Protein 6DI1 (pdb70)

Secondary structure (DSSP, 8-state):
-TT--TTB--GGGEEEEEEEEEETTEEEEEEEETTTEEEEEEE--TTSB-HHHHHHHHHHHTT---TTBPPEEEEE-SSSS-EEEE---TTEEHHHHHH-GGG---HHHHHHHHHHHHHHHHHHHHTT---SS-SGGGEEE-TTS-EEE-STTGGGGB--GGGTSTTSTTS-GGG--HHHHHH---SHHHHHHHHHHHHHHHHTTTPPTTTTS-HHHHHHHHHTT------TT--HHHHHHHHHTT-SSGGGSPPHHHHHHHHHHHHHHH-

Organism: Homo sapiens (NCBI:txid9606)

GO terms:
  GO:0005737 cytoplasm (C, IDA)
  GO:0141111 positive regulation of cGAS/STING signaling pathway (P, IDA)
  GO:0018108 peptidyl-tyrosine phosphorylation (P, IDA)
  GO:0004715 non-membrane spanning protein tyrosine kinase activity (F, IDA)
  GO:0016004 phospholipase activator activity (F, IDA)
  GO:0035556 intracellular signal transduction (P, IDA)
  GO:0050853 B cell receptor signaling pathway (P, IDA)
  GO:0004715 non-membrane spanning protein tyrosine kinase activity (F, IGI)
  GO:0035556 intracellular signal transduction (P, IGI)
  GO:0043274 phospholipase binding (F, IPI)
  GO:0045121 membrane raft (C, IDA)
  GO:0004713 protein tyrosine kinase activity (F, TAS)
  GO:0005524 ATP binding (F, TAS)
  GO:0035556 intracellular signal transduction (P, TAS)
  GO:0043123 positive regulation of canonical NF-kappaB signal transduction (P, TAS)
  GO:0019722 calcium-mediated signaling (P, TAS)
  GO:0005515 protein binding (F, IPI)
  GO:0004713 protein tyrosine kinase activity (F, IDA)
  GO:1900227 positive regulation of NLRP3 inflammasome complex assembly (P, IDA)
  GO:0004713 protein tyrosine kinase activity (F, EXP)

B-factor: mean 14.97, std 9.18, range [2.14, 96.56]

Structure (mmCIF, N/CA/C/O backbone):
data_6DI1
#
_entry.id   6DI1
#
_cell.length_a   72.250
_cell.length_b   104.170
_cell.length_c   38.120
_cell.angle_alpha   90.000
_cell.angle_beta   90.000
_cell.angle_gamma   90.000
#
_symmetry.space_group_name_H-M   'P 21 21 2'
#
loop_
_entity.id
_entity.type
_entity.pdbx_description
1 polymer 'Tyrosine-protein kinase BTK'
2 non-polymer 4-amino-2-[(3S)-3-(propanoylamino)pyrrolidin-1-yl]pyrimidine-5-carboxamide
3 water water
#
loop_
_atom_site.group_PDB
_atom_site.id
_atom_site.type_symbol
_atom_site.label_atom_id
_atom_site.label_alt_id
_atom_site.label_comp_id
_atom_site.label_asym_id
_atom_site.label_entity_id
_atom_site.label_seq_id
_atom_site.pdbx_PDB_ins_code
_atom_site.Cartn_x
_atom_site.Cartn_y
_atom_site.Cartn_z
_atom_site.occupancy
_atom_site.B_iso_or_equiv
_atom_site.auth_seq_id
_atom_site.auth_comp_id
_atom_site.auth_asym_id
_atom_site.auth_atom_id
_atom_site.pdbx_PDB_model_num
ATOM 1 N N . GLY A 1 1 ? -26.787 13.838 -14.482 1.00 25.48 389 GLY A N 1
ATOM 2 C CA . GLY A 1 1 ? -27.989 13.996 -15.505 1.00 21.96 389 GLY A CA 1
ATOM 3 C C . GLY A 1 1 ? -27.631 13.971 -17.027 1.00 17.37 389 GLY A C 1
ATOM 4 O O . GLY A 1 1 ? -27.369 12.902 -17.612 1.00 18.21 389 GLY A O 1
ATOM 5 N N . LEU A 1 2 ? -27.702 15.144 -17.692 1.00 16.79 390 LEU A N 1
ATOM 6 C CA . LEU A 1 2 ? -27.150 15.286 -19.051 1.00 15.28 390 LEU A CA 1
ATOM 7 C C . LEU A 1 2 ? -25.819 14.627 -19.155 1.00 16.64 390 LEU A C 1
ATOM 8 O O . LEU A 1 2 ? -24.912 14.873 -18.352 1.00 18.25 390 LEU A O 1
ATOM 13 N N . GLY A 1 3 ? -25.694 13.817 -20.150 1.00 17.10 391 GLY A N 1
ATOM 14 C CA . GLY A 1 3 ? -24.379 13.167 -20.335 1.00 18.09 391 GLY A CA 1
ATOM 15 C C . GLY A 1 3 ? -24.282 11.736 -19.785 1.00 19.11 391 GLY A C 1
ATOM 16 O O . GLY A 1 3 ? -23.217 11.103 -19.942 1.00 23.72 391 GLY A O 1
ATOM 17 N N . TYR A 1 4 ? -25.343 11.261 -19.092 1.00 17.66 392 TYR A N 1
ATOM 18 C CA . TYR A 1 4 ? -25.364 9.960 -18.377 1.00 16.03 392 TYR A CA 1
ATOM 19 C C . TYR A 1 4 ? -26.624 9.156 -18.652 1.00 18.08 392 TYR A C 1
ATOM 20 O O . TYR A 1 4 ? -27.751 9.631 -18.475 1.00 19.89 392 TYR A O 1
ATOM 29 N N . GLY A 1 5 ? -26.444 7.907 -19.098 1.00 19.81 393 GLY A N 1
ATOM 30 C CA . GLY A 1 5 ? -27.528 6.945 -19.224 1.00 20.87 393 GLY A CA 1
ATOM 31 C C . GLY A 1 5 ? -27.893 6.380 -17.863 1.00 20.50 393 GLY A C 1
ATOM 32 O O . GLY A 1 5 ? -27.225 6.682 -16.841 1.00 20.50 393 GLY A O 1
ATOM 33 N N . SER A 1 6 ? -28.953 5.572 -17.849 1.00 22.08 394 SER A N 1
ATOM 34 C CA . SER A 1 6 ? -29.498 5.048 -16.624 1.00 22.32 394 SER A CA 1
ATOM 35 C C . SER A 1 6 ? -28.525 4.137 -15.890 1.00 20.07 394 SER A C 1
ATOM 36 O O . SER A 1 6 ? -28.608 3.964 -14.689 1.00 22.33 394 SER A O 1
ATOM 39 N N . TRP A 1 7 ? -27.644 3.540 -16.622 1.00 17.85 395 TRP A N 1
ATOM 40 C CA . TRP A 1 7 ? -26.627 2.627 -16.072 1.00 18.16 395 TRP A CA 1
ATOM 41 C C . TRP A 1 7 ? -25.348 3.346 -15.625 1.00 17.98 395 TRP A C 1
ATOM 42 O O . TRP A 1 7 ? -24.405 2.668 -15.157 1.00 17.24 395 TRP A O 1
ATOM 53 N N . GLU A 1 8 ? -25.251 4.686 -15.843 1.00 16.83 396 GLU A N 1
ATOM 54 C CA . GLU A 1 8 ? -24.044 5.469 -15.592 1.00 17.84 396 GLU A CA 1
ATOM 55 C C . GLU A 1 8 ? -24.179 6.371 -14.340 1.00 17.12 396 GLU A C 1
ATOM 56 O O . GLU A 1 8 ? -25.158 7.064 -14.166 1.00 19.00 396 GLU A O 1
ATOM 62 N N . ILE A 1 9 ? -23.197 6.215 -13.463 1.00 14.08 397 ILE A N 1
ATOM 63 C CA . ILE A 1 9 ? -23.037 7.063 -12.304 1.00 13.02 397 ILE A CA 1
ATOM 64 C C . ILE A 1 9 ? -22.000 8.129 -12.607 1.00 11.66 397 ILE A C 1
ATOM 65 O O . ILE A 1 9 ? -21.017 7.873 -13.201 1.00 12.16 397 ILE A O 1
ATOM 70 N N . ASP A 1 10 ? -22.247 9.340 -12.069 1.00 10.97 398 ASP A N 1
ATOM 71 C CA . ASP A 1 10 ? -21.268 10.421 -12.185 1.00 10.83 398 ASP A CA 1
ATOM 72 C C . ASP A 1 10 ? -20.229 10.209 -11.098 1.00 9.80 398 ASP A C 1
ATOM 73 O O . ASP A 1 10 ? -20.593 10.291 -9.915 1.00 9.75 398 ASP A O 1
ATOM 78 N N . PRO A 1 11 ? -18.987 9.976 -11.425 1.00 9.86 399 PRO A N 1
ATOM 79 C CA . PRO A 1 11 ? -18.008 9.735 -10.392 1.00 10.30 399 PRO A CA 1
ATOM 80 C C . PRO A 1 11 ? -17.804 10.924 -9.457 1.00 9.17 399 PRO A C 1
ATOM 81 O O . PRO A 1 11 ? -17.329 10.760 -8.353 1.00 10.02 399 PRO A O 1
ATOM 85 N N . LYS A 1 12 ? -18.191 12.113 -9.886 1.00 8.91 400 LYS A N 1
ATOM 86 C CA . LYS A 1 12 ? -18.098 13.257 -9.011 1.00 9.41 400 LYS A CA 1
ATOM 87 C C . LYS A 1 12 ? -19.033 13.164 -7.836 1.00 9.24 400 LYS A C 1
ATOM 88 O O . LYS A 1 12 ? -18.839 13.898 -6.826 1.00 10.96 400 LYS A O 1
ATOM 94 N N . ASP A 1 13 ? -20.024 12.288 -7.877 1.00 8.71 401 ASP A N 1
ATOM 95 C CA . ASP A 1 13 ? -20.900 12.064 -6.764 1.00 8.59 401 ASP A CA 1
ATOM 96 C C . ASP A 1 13 ? -20.339 11.117 -5.703 1.00 8.26 401 ASP A C 1
ATOM 97 O O . ASP A 1 13 ? -21.019 10.856 -4.711 1.00 9.14 401 ASP A O 1
ATOM 102 N N . LEU A 1 14 ? -19.133 10.642 -5.881 1.00 8.62 402 LEU A N 1
ATOM 103 C CA . LEU A 1 14 ? -18.539 9.676 -4.970 1.00 8.15 402 LEU A CA 1
ATOM 104 C C . LEU A 1 14 ? -17.618 10.376 -3.969 1.00 7.99 402 LEU A C 1
ATOM 105 O O . LEU A 1 14 ? -16.838 11.292 -4.331 1.00 9.17 402 LEU A O 1
ATOM 110 N N . THR A 1 15 ? -17.643 9.920 -2.722 1.00 8.89 403 THR A N 1
ATOM 111 C CA . THR A 1 15 ? -16.718 10.268 -1.674 1.00 9.84 403 THR A CA 1
ATOM 112 C C . THR A 1 15 ? -16.058 8.980 -1.257 1.00 10.16 403 THR A C 1
ATOM 113 O O . THR A 1 15 ? -16.771 8.016 -0.886 1.00 11.26 403 THR A O 1
ATOM 117 N N . PHE A 1 16 ? -14.775 8.915 -1.299 1.00 9.89 404 PHE A N 1
ATOM 118 C CA . PHE A 1 16 ? -13.995 7.716 -0.969 1.00 11.44 404 PHE A CA 1
ATOM 119 C C . PHE A 1 16 ? -13.649 7.703 0.485 1.00 11.36 404 PHE A C 1
ATOM 120 O O . PHE A 1 16 ? -13.142 8.721 1.041 1.00 14.43 404 PHE A O 1
ATOM 128 N N . LEU A 1 17 ? -13.921 6.610 1.210 1.00 12.64 405 LEU A N 1
ATOM 129 C CA . LEU A 1 17 ? -13.757 6.514 2.668 1.00 13.75 405 LEU A CA 1
ATOM 130 C C . LEU A 1 17 ? -12.681 5.520 3.136 1.00 14.39 405 LEU A C 1
ATOM 131 O O . LEU A 1 17 ? -11.922 5.826 4.101 1.00 17.95 405 LEU A O 1
ATOM 136 N N . LYS A 1 18 ? -12.598 4.321 2.550 1.00 13.66 406 LYS A N 1
ATOM 137 C CA . LYS A 1 18 ? -11.728 3.240 3.092 1.00 15.80 406 LYS A CA 1
ATOM 138 C C . LYS A 1 18 ? -11.380 2.288 1.978 1.00 14.67 406 LYS A C 1
ATOM 139 O O . LYS A 1 18 ? -12.172 2.043 1.057 1.00 15.72 406 LYS A O 1
ATOM 145 N N . GLU A 1 19 ? -10.206 1.687 2.018 1.00 16.12 407 GLU A N 1
ATOM 146 C CA . GLU A 1 19 ? -9.895 0.512 1.131 1.00 17.98 407 GLU A CA 1
ATOM 147 C C . GLU A 1 19 ? -10.549 -0.787 1.603 1.00 16.52 407 GLU A C 1
ATOM 148 O O . GLU A 1 19 ? -10.586 -1.032 2.819 1.00 19.47 407 GLU A O 1
ATOM 154 N N . LEU A 1 20 ? -11.088 -1.575 0.685 1.00 17.26 408 LEU A N 1
ATOM 155 C CA . LEU A 1 20 ? -11.778 -2.828 1.033 1.00 16.52 408 LEU A CA 1
ATOM 156 C C . LEU A 1 20 ? -10.970 -4.036 0.609 1.00 19.86 408 LEU A C 1
ATOM 157 O O . LEU A 1 20 ? -11.242 -5.178 1.070 1.00 24.07 408 LEU A O 1
ATOM 162 N N . GLY A 1 21 ? -9.988 -3.838 -0.240 1.00 19.92 409 GLY A N 1
ATOM 163 C CA . GLY A 1 21 ? -9.141 -4.957 -0.671 1.00 20.66 409 GLY A CA 1
ATOM 164 C C . GLY A 1 21 ? -8.961 -4.900 -2.162 1.00 20.43 409 GLY A C 1
ATOM 165 O O . GLY A 1 21 ? -9.202 -3.864 -2.812 1.00 20.01 409 GLY A O 1
ATOM 166 N N . THR A 1 22 ? -8.469 -5.997 -2.746 1.00 21.57 410 THR A N 1
ATOM 167 C CA . THR A 1 22 ? -8.058 -6.033 -4.141 1.00 23.34 410 THR A CA 1
ATOM 168 C C . THR A 1 22 ? -8.516 -7.389 -4.682 1.00 23.09 410 THR A C 1
ATOM 169 O O . THR A 1 22 ? -8.356 -8.381 -3.973 1.00 24.14 410 THR A O 1
ATOM 173 N N . GLY A 1 23 ? -9.101 -7.411 -5.875 1.00 23.05 411 GLY A N 1
ATOM 174 C CA . GLY A 1 23 ? -9.636 -8.639 -6.478 1.00 23.22 411 GLY A CA 1
ATOM 175 C C . GLY A 1 23 ? -9.237 -8.706 -7.935 1.00 22.92 411 GLY A C 1
ATOM 176 O O . G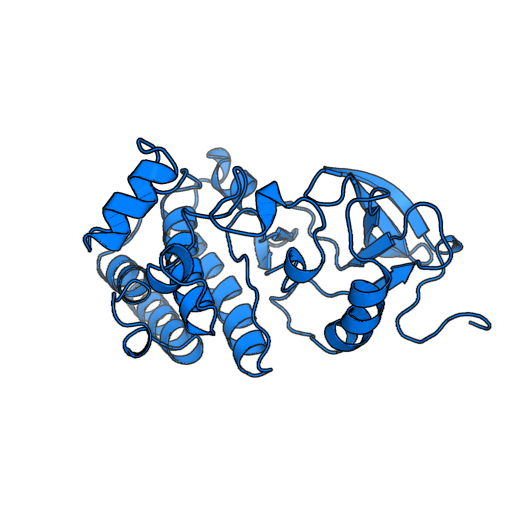LY A 1 23 ? -8.236 -8.134 -8.304 1.00 23.38 411 GLY A O 1
ATOM 177 N N . GLN A 1 24 ? -10.059 -9.374 -8.737 1.00 24.68 412 GLN A N 1
ATOM 178 C CA . GLN A 1 24 ? -9.754 -9.750 -10.137 1.00 23.85 412 GLN A CA 1
ATOM 179 C C . GLN A 1 24 ? -9.419 -8.557 -10.998 1.00 23.17 412 GLN A C 1
ATOM 180 O O . GLN A 1 24 ? -8.533 -8.624 -11.871 1.00 22.54 412 GLN A O 1
ATOM 186 N N . PHE A 1 25 ? -10.125 -7.461 -10.769 1.00 20.88 413 PHE A N 1
ATOM 187 C CA . PHE A 1 25 ? -9.932 -6.258 -11.540 1.00 19.55 413 PHE A CA 1
ATOM 188 C C . PHE A 1 25 ? -9.180 -5.139 -10.820 1.00 20.02 413 PHE A C 1
ATOM 189 O O . PHE A 1 25 ? -9.123 -4.011 -11.320 1.00 23.41 413 PHE A O 1
ATOM 197 N N . GLY A 1 26 ? -8.600 -5.434 -9.666 1.00 20.03 414 GLY A N 1
ATOM 198 C CA . GLY A 1 26 ? -7.906 -4.412 -8.926 1.00 18.91 414 GLY A CA 1
ATOM 199 C C . GLY A 1 26 ? -8.588 -4.011 -7.614 1.00 17.28 414 GLY A C 1
ATOM 200 O O . GLY A 1 26 ? -9.305 -4.815 -6.960 1.00 18.57 414 GLY A O 1
ATOM 201 N N . VAL A 1 27 ? -8.376 -2.769 -7.221 1.00 18.44 415 VAL A N 1
ATOM 202 C CA . VAL A 1 27 ? -8.793 -2.333 -5.907 1.00 17.42 415 VAL A CA 1
ATOM 203 C C . VAL A 1 27 ? -10.265 -1.965 -5.811 1.00 15.37 415 VAL A C 1
ATOM 204 O O . VAL A 1 27 ? -10.852 -1.584 -6.776 1.00 16.86 415 VAL A O 1
ATOM 208 N N . VAL A 1 28 ? -10.794 -2.173 -4.626 1.00 14.23 416 VAL A N 1
ATOM 209 C CA . VAL A 1 28 ? -12.135 -1.889 -4.230 1.00 13.07 416 VAL A CA 1
ATOM 210 C C . VAL A 1 28 ? -12.123 -0.983 -3.029 1.00 12.66 416 VAL A C 1
ATOM 211 O O . VAL A 1 28 ? -11.353 -1.234 -2.095 1.00 14.92 416 VAL A O 1
ATOM 215 N N . LYS A 1 29 ? -12.967 0.061 -3.065 1.00 11.27 417 LYS A N 1
ATOM 216 C CA . LYS A 1 29 ? -13.083 1.015 -1.968 1.00 11.53 417 LYS A CA 1
ATOM 217 C C . LYS A 1 29 ? -14.458 1.117 -1.455 1.00 9.87 417 LYS A C 1
ATOM 218 O O . LYS A 1 29 ? -15.386 0.896 -2.201 1.00 11.76 417 LYS A O 1
ATOM 224 N N . TYR A 1 30 ? -14.622 1.479 -0.181 1.00 10.78 418 TYR A N 1
ATOM 225 C CA . TYR A 1 30 ? -15.857 1.857 0.378 1.00 9.83 418 TYR A CA 1
ATOM 226 C C . TYR A 1 30 ? -16.035 3.385 0.195 1.00 9.31 418 TYR A C 1
ATOM 227 O O . TYR A 1 30 ? -15.040 4.122 0.502 1.00 10.32 418 TYR A O 1
ATOM 236 N N . GLY A 1 31 ? -17.187 3.845 -0.129 1.00 8.76 419 GLY A N 1
ATOM 237 C CA . GLY A 1 31 ? -17.498 5.260 -0.188 1.00 9.24 419 GLY A CA 1
ATOM 238 C C . GLY A 1 31 ? -18.921 5.524 -0.055 1.00 9.75 419 GLY A C 1
ATOM 239 O O . GLY A 1 31 ? -19.736 4.653 0.262 1.00 10.01 419 GLY A O 1
ATOM 240 N N . LYS A 1 32 ? -19.278 6.822 -0.237 1.00 9.87 420 LYS A N 1
ATOM 241 C CA . LYS A 1 32 ? -20.640 7.263 -0.256 1.00 9.64 420 LYS A CA 1
ATOM 242 C C . LYS A 1 32 ? -21.010 7.837 -1.597 1.00 9.10 420 LYS A C 1
ATOM 243 O O . LYS A 1 32 ? -20.134 8.499 -2.216 1.00 11.99 420 LYS A O 1
ATOM 249 N N . TRP A 1 33 ? -22.216 7.719 -2.017 1.00 9.27 421 TRP A N 1
ATOM 250 C CA . TRP A 1 33 ? -22.774 8.367 -3.182 1.00 9.45 421 TRP A CA 1
ATOM 251 C C . TRP A 1 33 ? -23.736 9.464 -2.737 1.00 9.13 421 TRP A C 1
ATOM 252 O O . TRP A 1 33 ? -24.588 9.289 -1.850 1.00 10.49 421 TRP A O 1
ATOM 263 N N . ARG A 1 34 ? -23.489 10.671 -3.27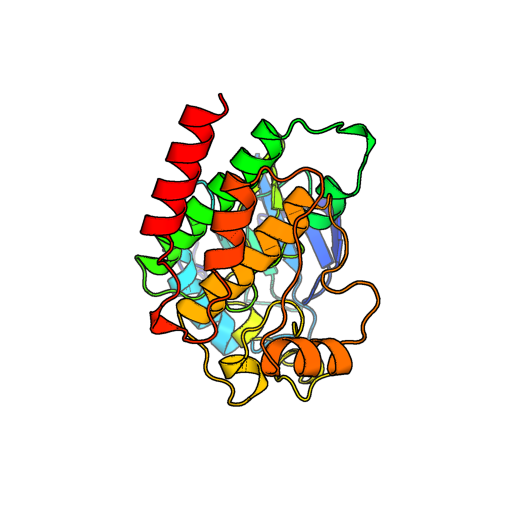6 1.00 8.95 422 ARG A N 1
ATOM 264 C CA . ARG A 1 34 ? -24.240 11.877 -2.915 1.00 9.43 422 ARG A CA 1
ATOM 265 C C . ARG A 1 34 ? -24.308 12.050 -1.413 1.00 10.23 422 ARG A C 1
ATOM 266 O O . ARG A 1 34 ? -25.337 12.414 -0.868 1.00 11.28 422 ARG A O 1
ATOM 274 N N . GLY A 1 35 ? -23.164 11.886 -0.780 1.00 9.57 423 GLY A N 1
ATOM 275 C CA . GLY A 1 35 ? -22.958 12.158 0.615 1.00 10.47 423 GLY A CA 1
ATOM 276 C C . GLY A 1 35 ? -23.598 11.173 1.581 1.00 11.44 423 GLY A C 1
ATOM 277 O O . GLY A 1 35 ? -23.289 11.275 2.782 1.00 16.75 423 GLY A O 1
ATOM 278 N N . GLN A 1 36 ? -24.478 10.309 1.152 1.00 12.53 424 GLN A N 1
ATOM 279 C CA . GLN A 1 36 ? -25.257 9.567 2.117 1.00 15.27 424 GLN A CA 1
ATOM 280 C C . GLN A 1 36 ? -25.341 8.082 1.867 1.00 13.44 424 GLN A C 1
ATOM 281 O O . GLN A 1 36 ? -25.669 7.307 2.824 1.00 18.65 424 GLN A O 1
ATOM 287 N N . TYR A 1 37 ? -25.270 7.627 0.664 1.00 11.38 425 TYR A N 1
ATOM 288 C CA . TYR A 1 37 ? -25.602 6.223 0.360 1.00 12.20 425 TYR A CA 1
ATOM 289 C C . TYR A 1 37 ? -24.321 5.399 0.324 1.00 10.98 425 TYR A C 1
ATOM 290 O O . TYR A 1 37 ? -23.409 5.684 -0.477 1.00 11.10 425 TYR A O 1
ATOM 299 N N . ASP A 1 38 ? -24.218 4.336 1.131 1.00 11.44 426 ASP A N 1
ATOM 300 C CA . ASP A 1 38 ? -23.051 3.498 1.103 1.00 11.17 426 ASP A CA 1
ATOM 301 C C . ASP A 1 38 ? -22.913 2.742 -0.167 1.00 10.13 426 ASP A C 1
ATOM 302 O O . ASP A 1 38 ? -23.883 2.180 -0.663 1.00 11.09 426 ASP A O 1
ATOM 307 N N . VAL A 1 39 ? -21.713 2.724 -0.715 1.00 9.35 427 VAL A N 1
ATOM 308 C CA . VAL A 1 39 ? -21.410 2.001 -1.939 1.00 9.33 427 VAL A CA 1
ATOM 309 C C . VAL A 1 39 ? -20.022 1.382 -1.842 1.00 8.47 427 VAL A C 1
ATOM 310 O O . VAL A 1 39 ? -19.155 1.819 -1.077 1.00 9.91 427 VAL A O 1
ATOM 314 N N . ALA A 1 40 ? -19.794 0.302 -2.613 1.00 8.92 428 ALA A N 1
ATOM 315 C CA . ALA A 1 40 ? -18.498 -0.168 -2.928 1.00 8.35 428 ALA A CA 1
ATOM 316 C C . ALA A 1 40 ? -18.160 0.296 -4.367 1.00 8.92 428 ALA A C 1
ATOM 317 O O . ALA A 1 40 ? -19.014 0.331 -5.228 1.00 9.83 428 ALA A O 1
ATOM 319 N N . ILE A 1 41 ? -16.896 0.615 -4.528 1.00 8.91 429 ILE A N 1
ATOM 320 C CA . ILE A 1 41 ? -16.383 1.184 -5.784 1.00 10.01 429 ILE A CA 1
ATOM 321 C C . ILE A 1 41 ? -15.233 0.326 -6.263 1.00 10.47 429 ILE A C 1
ATOM 322 O O . ILE A 1 41 ? -14.167 0.283 -5.673 1.00 11.29 429 ILE A O 1
ATOM 327 N N . LYS A 1 42 ? -15.510 -0.445 -7.306 1.00 11.53 430 LYS A N 1
ATOM 328 C CA . LYS A 1 42 ? -14.507 -1.311 -7.893 1.00 11.94 430 LYS A CA 1
ATOM 329 C C . LYS A 1 42 ? -13.795 -0.566 -9.015 1.00 12.91 430 LYS A C 1
ATOM 330 O O . LYS A 1 42 ? -14.437 -0.174 -9.996 1.00 13.64 430 LYS A O 1
ATOM 336 N N . MET A 1 43 ? -12.506 -0.339 -8.866 1.00 14.13 431 MET A N 1
ATOM 337 C CA . MET A 1 43 ? -11.730 0.431 -9.811 1.00 15.49 431 MET A CA 1
ATOM 338 C C . MET A 1 43 ? -11.024 -0.546 -10.772 1.00 15.42 431 MET A C 1
ATOM 339 O O . MET A 1 43 ? -10.091 -1.196 -10.393 1.00 18.49 431 MET A O 1
ATOM 344 N N . ILE A 1 44 ? -11.480 -0.586 -12.020 1.00 14.24 432 ILE A N 1
ATOM 345 C CA . ILE A 1 44 ? -11.112 -1.645 -12.991 1.00 14.49 432 ILE A CA 1
ATOM 346 C C . ILE A 1 44 ? -9.745 -1.330 -13.634 1.00 15.52 432 ILE A C 1
ATOM 347 O O . ILE A 1 44 ? -9.611 -0.417 -14.452 1.00 16.3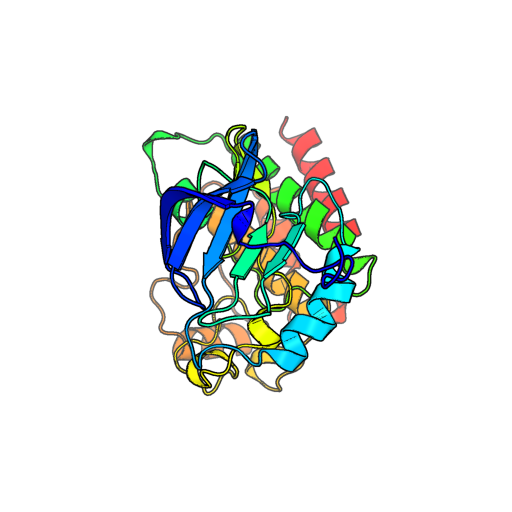7 432 ILE A O 1
ATOM 352 N N . LYS A 1 45 ? -8.751 -2.089 -13.286 1.00 15.23 433 LYS A N 1
ATOM 353 C CA . LYS A 1 45 ? -7.415 -1.817 -13.747 1.00 17.40 433 LYS A CA 1
ATOM 354 C C . LYS A 1 45 ? -7.292 -1.877 -15.249 1.00 16.65 433 LYS A C 1
ATOM 355 O O . LYS A 1 45 ? -7.878 -2.766 -15.923 1.00 16.97 433 LYS A O 1
ATOM 361 N N . GLU A 1 46 ? -6.609 -0.933 -15.841 1.00 19.37 434 GLU A N 1
ATOM 362 C CA . GLU A 1 46 ? -6.368 -0.905 -17.256 1.00 20.04 434 GLU A CA 1
ATOM 363 C C . GLU A 1 46 ? -5.830 -2.189 -17.819 1.00 18.64 434 GLU A C 1
ATOM 364 O O . GLU A 1 46 ? -4.961 -2.776 -17.266 1.00 19.98 434 GLU A O 1
ATOM 370 N N . GLY A 1 47 ? -6.455 -2.691 -18.889 1.00 17.94 435 GLY A N 1
ATOM 371 C CA . GLY A 1 47 ? -6.018 -3.963 -19.511 1.00 18.09 435 GLY A CA 1
ATOM 372 C C . GLY A 1 47 ? -6.592 -5.240 -18.931 1.00 16.23 435 GLY A C 1
ATOM 373 O O . GLY A 1 47 ? -6.337 -6.313 -19.465 1.00 17.85 435 GLY A O 1
ATOM 374 N N . SER A 1 48 ? -7.347 -5.155 -17.830 1.00 15.53 436 SER A N 1
ATOM 375 C CA . SER A 1 48 ? -7.843 -6.312 -17.166 1.00 14.62 436 SER A CA 1
ATOM 376 C C . SER A 1 48 ? -9.176 -6.802 -17.687 1.00 13.17 436 SER A C 1
ATOM 377 O O . SER A 1 48 ? -9.489 -8.014 -17.508 1.00 14.01 436 SER A O 1
ATOM 380 N N . MET A 1 49 ? -9.957 -5.935 -18.290 1.00 12.56 437 MET A N 1
ATOM 381 C CA . MET A 1 49 ? -11.352 -6.257 -18.633 1.00 12.16 437 MET A CA 1
ATOM 382 C C . MET A 1 49 ? -11.675 -5.932 -20.068 1.00 11.53 437 MET A C 1
ATOM 383 O O . MET A 1 49 ? -11.166 -4.924 -20.650 1.00 13.58 437 MET A O 1
ATOM 388 N N . SER A 1 50 ? -12.585 -6.706 -20.700 1.00 11.29 438 SER A N 1
ATOM 389 C CA . SER A 1 50 ? -13.136 -6.390 -21.994 1.00 11.20 438 SER A CA 1
ATOM 390 C C . SER A 1 50 ? -14.231 -5.407 -21.763 1.00 10.53 438 SER A C 1
ATOM 391 O O . SER A 1 50 ? -15.368 -5.714 -21.481 1.00 11.41 438 SER A O 1
ATOM 394 N N . GLU A 1 51 ? -13.859 -4.088 -21.751 1.00 13.02 439 GLU A N 1
ATOM 395 C CA . GLU A 1 51 ? -14.692 -3.045 -21.160 1.00 12.32 439 GLU A CA 1
ATOM 396 C C . GLU A 1 51 ? -15.969 -2.755 -21.955 1.00 11.75 439 GLU A C 1
ATOM 397 O O . GLU A 1 51 ? -17.014 -2.567 -21.400 1.00 12.77 439 GLU A O 1
ATOM 403 N N . ASP A 1 52 ? -15.914 -2.687 -23.283 1.00 13.07 440 ASP A N 1
ATOM 404 C CA . ASP A 1 52 ? -17.085 -2.409 -24.044 1.00 13.49 440 ASP A CA 1
ATOM 405 C C . ASP A 1 52 ? -18.167 -3.521 -23.890 1.00 11.37 440 ASP A C 1
ATOM 406 O O . ASP A 1 52 ? -19.286 -3.252 -23.712 1.00 12.44 440 ASP A O 1
ATOM 411 N N . GLU A 1 53 ? -17.692 -4.780 -23.925 1.00 11.55 441 GLU A N 1
ATOM 412 C CA . GLU A 1 53 ? -18.601 -5.888 -23.708 1.00 10.24 441 GLU A CA 1
ATOM 413 C C . GLU A 1 53 ? -19.213 -5.826 -22.265 1.00 9.89 441 GLU A C 1
ATOM 414 O O . GLU A 1 53 ? -20.355 -6.037 -22.091 1.00 10.99 441 GLU A O 1
ATOM 420 N N . PHE A 1 54 ? -18.373 -5.536 -21.267 1.00 10.04 442 PHE A N 1
ATOM 421 C CA . PHE A 1 54 ? -18.867 -5.458 -19.912 1.00 11.68 442 PHE A CA 1
ATOM 422 C C . PHE A 1 54 ? -19.911 -4.360 -19.766 1.00 11.52 442 PHE A C 1
ATOM 423 O O . PHE A 1 54 ? -20.953 -4.541 -19.198 1.00 11.73 442 PHE A O 1
ATOM 431 N N . ILE A 1 55 ? -19.660 -3.202 -20.384 1.00 11.83 443 ILE A N 1
ATOM 432 C CA . ILE A 1 55 ? -20.584 -2.075 -20.242 1.00 13.35 443 ILE A CA 1
ATOM 433 C C . ILE A 1 55 ? -21.933 -2.414 -20.821 1.00 12.73 443 ILE A C 1
ATOM 434 O O . ILE A 1 55 ? -22.972 -2.095 -20.293 1.00 13.60 443 ILE A O 1
ATOM 439 N N . GLU A 1 56 ? -21.975 -3.089 -21.979 1.00 12.67 444 GLU A N 1
ATOM 440 C CA . GLU A 1 56 ? -23.187 -3.506 -22.573 1.00 12.99 444 GLU A CA 1
ATOM 441 C C . GLU A 1 56 ? -23.903 -4.482 -21.656 1.00 12.63 444 GLU A C 1
ATOM 442 O O . GLU A 1 56 ? -25.102 -4.393 -21.424 1.00 14.61 444 GLU A O 1
ATOM 448 N N . GLU A 1 57 ? -23.192 -5.414 -21.055 1.00 11.79 445 GLU A N 1
ATOM 449 C CA . GLU A 1 57 ? -23.778 -6.339 -20.115 1.00 12.28 445 GLU A CA 1
ATOM 450 C C . GLU A 1 57 ? -24.266 -5.689 -18.820 1.00 11.76 445 GLU A C 1
ATOM 451 O O . GLU A 1 57 ? -25.212 -6.158 -18.204 1.00 13.31 445 GLU A O 1
ATOM 457 N N . ALA A 1 58 ? -23.568 -4.630 -18.378 1.00 12.94 446 ALA A N 1
ATOM 458 C CA . ALA A 1 58 ? -23.980 -3.927 -17.172 1.00 12.72 4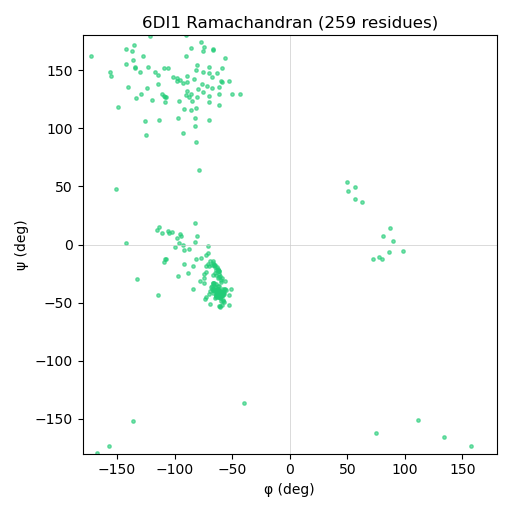46 ALA A CA 1
ATOM 459 C C . ALA A 1 58 ? -25.421 -3.458 -17.329 1.00 13.39 446 ALA A C 1
ATOM 460 O O . ALA A 1 58 ? -26.180 -3.413 -16.339 1.00 14.61 446 ALA A O 1
ATOM 462 N N . LYS A 1 59 ? -25.855 -3.145 -18.553 1.00 14.53 447 LYS A N 1
ATOM 463 C CA . LYS A 1 59 ? -27.222 -2.692 -18.771 1.00 16.76 447 LYS A CA 1
ATOM 464 C C . LYS A 1 59 ? -28.196 -3.783 -18.370 1.00 17.70 447 LYS A C 1
ATOM 465 O O . LYS A 1 59 ? -29.277 -3.527 -17.805 1.00 21.74 447 LYS A O 1
ATOM 471 N N . VAL A 1 60 ? -27.821 -5.043 -18.619 1.00 17.25 448 VAL A N 1
ATOM 472 C CA . VAL A 1 60 ? -28.609 -6.246 -18.224 1.00 18.53 448 VAL A CA 1
ATOM 473 C C . VAL A 1 60 ? -28.551 -6.497 -16.724 1.00 18.91 448 VAL A C 1
ATOM 474 O O . VAL A 1 60 ? -29.544 -6.856 -16.000 1.00 20.36 448 VAL A O 1
ATOM 478 N N . MET A 1 61 ? -27.351 -6.401 -16.213 1.00 16.41 449 MET A N 1
ATOM 479 C CA . MET A 1 61 ? -27.165 -6.584 -14.809 1.00 17.34 449 MET A CA 1
ATOM 480 C C . MET A 1 61 ? -27.968 -5.502 -14.006 1.00 15.02 449 MET A C 1
ATOM 481 O O . MET A 1 61 ? -28.374 -5.813 -12.884 1.00 16.48 449 MET A O 1
ATOM 486 N N . MET A 1 62 ? -28.223 -4.313 -14.552 1.00 16.62 450 MET A N 1
ATOM 487 C CA . MET A 1 62 ? -28.987 -3.277 -13.802 1.00 17.28 450 MET A CA 1
ATOM 488 C C . MET A 1 62 ? -30.368 -3.768 -13.503 1.00 18.13 450 MET A C 1
ATOM 489 O O . MET A 1 62 ? -31.045 -3.276 -12.554 1.00 20.88 450 MET A O 1
ATOM 494 N N . ASN A 1 63 ? -30.839 -4.733 -14.256 1.00 18.48 451 ASN A N 1
ATOM 495 C CA . ASN A 1 63 ? -32.146 -5.259 -14.005 1.00 20.63 451 ASN A CA 1
ATOM 496 C C . ASN A 1 63 ? -32.208 -6.519 -13.144 1.00 18.73 451 ASN A C 1
ATOM 497 O O . ASN A 1 63 ? -33.318 -7.019 -12.865 1.00 21.54 451 ASN A O 1
ATOM 502 N N . LEU A 1 64 ? -31.102 -7.004 -12.681 1.00 15.77 452 LEU A N 1
ATOM 503 C CA . LEU A 1 64 ? -31.102 -8.124 -11.761 1.00 14.46 452 LEU A CA 1
ATOM 504 C C . LEU A 1 64 ? -31.237 -7.488 -10.364 1.00 16.46 452 LEU A C 1
ATOM 505 O O . LEU A 1 64 ? -30.429 -6.587 -10.025 1.00 18.74 452 LEU A O 1
ATOM 510 N N . SER A 1 65 ? -32.213 -7.922 -9.562 1.00 12.65 453 SER A N 1
ATOM 511 C CA . SER A 1 65 ? -32.404 -7.356 -8.233 1.00 12.74 453 SER A CA 1
ATOM 512 C C . SER A 1 65 ? -32.969 -8.448 -7.317 1.00 11.70 453 SER A C 1
ATOM 513 O O . SER A 1 65 ? -34.034 -8.977 -7.623 1.00 13.09 453 SER A O 1
ATOM 516 N N . HIS A 1 66 ? -32.253 -8.796 -6.282 1.00 10.43 454 HIS A N 1
ATOM 517 C CA . HIS A 1 66 ? -32.692 -9.789 -5.329 1.00 9.89 454 HIS A CA 1
ATOM 518 C C . HIS A 1 66 ? -32.000 -9.503 -4.032 1.00 9.20 454 HIS A C 1
ATOM 519 O O . HIS A 1 66 ? -30.836 -9.074 -4.019 1.00 10.38 454 HIS A O 1
ATOM 526 N N . GLU A 1 67 ? -32.652 -9.735 -2.942 1.00 9.63 455 GLU A N 1
ATOM 527 C CA . GLU A 1 67 ? -32.102 -9.395 -1.664 1.00 10.59 455 GLU A CA 1
ATOM 528 C C . GLU A 1 67 ? -30.787 -10.129 -1.339 1.00 9.24 455 GLU A C 1
ATOM 529 O O . GLU A 1 67 ? -30.069 -9.673 -0.476 1.00 10.65 455 GLU A O 1
ATOM 535 N N . LYS A 1 68 ? -30.525 -11.281 -1.975 1.00 8.69 456 LYS A N 1
ATOM 536 C CA . LYS A 1 68 ? -29.338 -12.072 -1.686 1.00 7.41 456 LYS A CA 1
ATOM 537 C C . LYS A 1 68 ? -28.304 -11.950 -2.805 1.00 7.34 456 LYS A C 1
ATOM 538 O O . LYS A 1 68 ? -27.325 -12.681 -2.837 1.00 7.57 456 LYS A O 1
ATOM 544 N N . LEU A 1 69 ? -28.505 -11.002 -3.711 1.00 8.45 457 LEU A N 1
ATOM 545 C CA . LEU A 1 69 ? -27.577 -10.688 -4.777 1.00 7.55 457 LEU A CA 1
ATOM 546 C C . LEU A 1 69 ? -26.965 -9.327 -4.536 1.00 7.99 457 LEU A C 1
ATOM 547 O O . LEU A 1 69 ? -27.760 -8.370 -4.297 1.00 9.67 457 LEU A O 1
ATOM 552 N N . VAL A 1 70 ? -25.684 -9.185 -4.580 1.00 7.57 458 VAL A N 1
ATOM 553 C CA . VAL A 1 70 ? -25.050 -7.871 -4.410 1.00 8.56 458 VAL A CA 1
ATOM 554 C C . VAL A 1 70 ? -25.544 -6.950 -5.551 1.00 10.37 458 VAL A C 1
ATOM 555 O O . VAL A 1 70 ? -25.501 -7.288 -6.745 1.00 12.50 458 VAL A O 1
ATOM 559 N N . GLN A 1 71 ? -26.179 -5.856 -5.237 1.00 9.82 459 GLN A N 1
ATOM 560 C CA . GLN A 1 71 ? -26.833 -5.021 -6.249 1.00 11.96 459 GLN A CA 1
ATOM 561 C C . GLN A 1 71 ? -25.797 -4.217 -7.043 1.00 11.37 459 GLN A C 1
ATOM 562 O O . GLN A 1 71 ? -24.948 -3.537 -6.434 1.00 12.23 459 GLN A O 1
ATOM 568 N N . LEU A 1 72 ? -25.878 -4.225 -8.352 1.00 12.11 460 LEU A N 1
ATOM 569 C CA . LEU A 1 72 ? -25.163 -3.260 -9.179 1.00 12.41 460 LEU A CA 1
ATOM 570 C C . LEU A 1 72 ? -25.952 -1.950 -9.200 1.00 13.07 460 LEU A C 1
ATOM 571 O O . LEU A 1 72 ? -27.188 -1.917 -9.490 1.00 16.03 460 LEU A O 1
ATOM 576 N N . TYR A 1 73 ? -25.275 -0.839 -8.858 1.00 12.01 461 TYR A N 1
ATOM 577 C CA . TYR A 1 73 ? -25.935 0.475 -8.894 1.00 13.10 461 TYR A CA 1
ATOM 578 C C . TYR A 1 73 ? -25.644 1.218 -10.182 1.00 12.87 461 TYR A C 1
ATOM 579 O O . TYR A 1 73 ? -26.517 2.035 -10.560 1.00 14.67 461 TYR A O 1
ATOM 588 N N . GLY A 1 74 ? -24.549 0.960 -10.801 1.00 11.43 462 GLY A N 1
ATOM 589 C CA . GLY A 1 74 ? -24.137 1.583 -12.095 1.00 12.39 462 GLY A CA 1
ATOM 590 C C . GLY A 1 74 ? -22.676 1.532 -12.324 1.00 11.47 462 GLY A C 1
ATOM 591 O O . GLY A 1 74 ? -21.946 0.905 -11.550 1.00 12.37 462 GLY A O 1
ATOM 592 N N . VAL A 1 75 ? -22.185 2.200 -13.419 1.00 10.49 463 VAL A N 1
ATOM 593 C CA . VAL A 1 75 ? -20.894 2.141 -13.771 1.00 11.38 463 VAL A CA 1
ATOM 594 C C . VAL A 1 75 ? -20.383 3.612 -14.106 1.00 10.60 463 VAL A C 1
ATOM 595 O O . VAL A 1 75 ? -21.189 4.388 -14.550 1.00 13.35 463 VAL A O 1
ATOM 599 N N . CYS A 1 76 ? -19.164 3.828 -13.940 1.00 11.48 464 CYS A N 1
ATOM 600 C CA . CYS A 1 76 ? -18.491 5.137 -14.304 1.00 11.00 464 CYS A CA 1
ATOM 601 C C . CYS A 1 76 ? -17.554 4.795 -15.451 1.00 11.63 464 CYS A C 1
ATOM 602 O O . CYS A 1 76 ? -16.517 4.277 -15.266 1.00 13.33 464 CYS A O 1
ATOM 605 N N . THR A 1 77 ? -17.989 5.263 -16.626 1.00 13.33 465 THR A N 1
ATOM 606 C CA . THR A 1 77 ? -17.453 4.878 -17.929 1.00 14.86 465 THR A CA 1
ATOM 607 C C . THR A 1 77 ? -16.629 5.960 -18.623 1.00 16.70 465 THR A C 1
ATOM 608 O O . THR A 1 77 ? -16.028 5.676 -19.719 1.00 18.60 465 THR A O 1
ATOM 612 N N . LYS A 1 78 ? -16.652 7.174 -18.168 1.00 17.98 466 LYS A N 1
ATOM 613 C CA . LYS A 1 78 ? -16.111 8.137 -19.084 1.00 21.73 466 LYS A CA 1
ATOM 614 C C . LYS A 1 78 ? -14.562 8.211 -19.024 1.00 25.42 466 LYS A C 1
ATOM 615 O O . LYS A 1 78 ? -14.005 9.066 -19.683 1.00 22.97 466 LYS A O 1
ATOM 621 N N . GLN A 1 79 ? -13.878 7.189 -18.480 1.00 26.48 467 GLN A N 1
ATOM 622 C CA . GLN A 1 79 ? -12.637 7.219 -17.589 1.00 27.28 467 GLN A CA 1
ATOM 623 C C . GLN A 1 79 ? -11.395 6.346 -17.675 1.00 25.71 467 GLN A C 1
ATOM 624 O O . GLN A 1 79 ? -11.521 5.160 -18.047 1.00 29.41 467 GLN A O 1
ATOM 630 N N . ARG A 1 80 ? -10.314 6.884 -17.081 1.00 28.18 468 ARG A N 1
ATOM 631 C CA . ARG A 1 80 ? -9.078 6.227 -16.589 1.00 29.00 468 ARG A CA 1
ATOM 632 C C . ARG A 1 80 ? -9.609 5.045 -16.013 1.00 26.90 468 ARG A C 1
ATOM 633 O O . ARG A 1 80 ? -10.475 4.461 -16.674 1.00 32.48 468 ARG A O 1
ATOM 641 N N . PRO A 1 81 ? -9.159 4.619 -14.796 1.00 20.98 469 PRO A N 1
ATOM 642 C CA . PRO A 1 81 ? -9.944 3.369 -14.843 1.00 17.58 469 PRO A CA 1
ATOM 643 C C . PRO A 1 81 ? -11.448 3.551 -14.701 1.00 14.97 469 PRO A C 1
ATOM 644 O O . PRO A 1 81 ? -11.885 4.498 -14.022 1.00 17.51 469 PRO A O 1
ATOM 648 N N . ILE A 1 82 ? -12.265 2.711 -15.338 1.00 14.34 470 ILE A N 1
ATOM 649 C CA . ILE A 1 82 ? -13.676 2.689 -15.122 1.00 13.96 470 ILE A CA 1
ATOM 650 C C . ILE A 1 82 ? -14.007 2.126 -13.717 1.00 12.79 470 ILE A C 1
ATOM 651 O O . ILE A 1 82 ? -13.167 1.462 -13.091 1.00 13.25 470 ILE A O 1
ATOM 656 N N . PHE A 1 83 ? -15.148 2.554 -13.199 1.00 12.28 471 PHE A N 1
ATOM 657 C CA . PHE A 1 83 ? -15.626 2.051 -11.896 1.00 10.95 471 PHE A CA 1
ATOM 658 C C . PHE A 1 83 ? -16.899 1.261 -12.046 1.00 12.05 471 PHE A C 1
ATOM 659 O O . PHE A 1 83 ? -17.781 1.609 -12.787 1.00 11.97 471 PHE A O 1
ATOM 667 N N . ILE A 1 84 ? -17.035 0.221 -11.194 1.00 12.21 472 ILE A N 1
ATOM 668 C CA . ILE A 1 84 ? -18.307 -0.446 -10.981 1.00 11.00 472 ILE A CA 1
ATOM 669 C C . ILE A 1 84 ? -18.827 -0.102 -9.588 1.00 9.21 472 ILE A C 1
ATOM 670 O O . ILE A 1 84 ? -18.035 -0.318 -8.626 1.00 10.70 472 ILE A O 1
ATOM 675 N N . ILE A 1 85 ? -20.019 0.353 -9.468 1.00 9.26 473 ILE A N 1
ATOM 676 C CA . ILE A 1 85 ? -20.555 0.805 -8.207 1.00 9.35 473 ILE A CA 1
ATOM 677 C C . ILE A 1 85 ? -21.563 -0.176 -7.749 1.00 8.99 473 ILE A C 1
ATOM 678 O O . ILE A 1 85 ? -22.524 -0.448 -8.454 1.00 10.28 473 ILE A O 1
ATOM 683 N N . THR A 1 86 ? -21.407 -0.752 -6.559 1.00 9.16 474 THR A N 1
ATOM 684 C CA . THR A 1 86 ? -22.297 -1.810 -6.073 1.00 9.50 474 THR A CA 1
ATOM 685 C C . THR A 1 86 ? -22.689 -1.558 -4.636 1.00 9.56 474 THR A C 1
ATOM 686 O O . THR A 1 86 ? -22.150 -0.676 -3.902 1.00 9.90 474 THR A O 1
ATOM 690 N N . GLU A 1 87 ? -23.639 -2.379 -4.166 1.00 9.61 475 GLU A N 1
ATOM 691 C CA . GLU A 1 87 ? -23.980 -2.467 -2.788 1.00 10.17 475 GLU A CA 1
ATOM 692 C C . GLU A 1 87 ? -22.751 -2.720 -1.917 1.00 8.74 475 GLU A C 1
ATOM 693 O O . GLU A 1 87 ? -21.881 -3.466 -2.281 1.00 10.27 475 GLU A O 1
ATOM 699 N N . TYR A 1 88 ? -22.693 -2.088 -0.761 1.00 9.22 476 TYR A N 1
ATOM 700 C CA . TYR A 1 88 ? -21.628 -2.221 0.182 1.00 8.56 476 TYR A CA 1
ATOM 701 C C . TYR A 1 88 ? -21.898 -3.384 1.169 1.00 8.15 476 TYR A C 1
ATOM 702 O O . TYR A 1 88 ? -22.945 -3.485 1.689 1.00 10.11 476 TYR A O 1
ATOM 711 N N . MET A 1 89 ? -20.872 -4.205 1.333 1.00 7.47 477 MET A N 1
ATOM 712 C CA . MET A 1 89 ? -20.946 -5.449 2.149 1.00 7.30 477 MET A CA 1
ATOM 713 C C . MET A 1 89 ? -19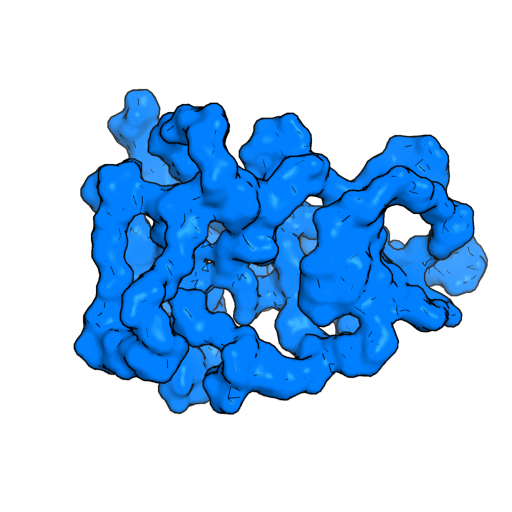.793 -5.343 3.212 1.00 7.54 477 MET A C 1
ATOM 714 O O . MET A 1 89 ? -18.688 -5.648 2.977 1.00 8.90 477 MET A O 1
ATOM 719 N N . ALA A 1 90 ? -20.179 -4.831 4.386 1.00 8.11 478 ALA A N 1
ATOM 720 C CA . ALA A 1 90 ? -19.191 -4.372 5.344 1.00 8.87 478 ALA A CA 1
ATOM 721 C C . ALA A 1 90 ? -18.332 -5.449 5.888 1.00 9.09 478 ALA A C 1
ATOM 722 O O . ALA A 1 90 ? -17.225 -5.163 6.400 1.00 11.40 478 ALA A O 1
ATOM 724 N N . ASN A 1 91 ? -18.770 -6.730 5.903 1.00 8.53 479 ASN A N 1
ATOM 725 C CA . ASN A 1 91 ? -17.957 -7.801 6.445 1.00 9.20 479 ASN A CA 1
ATOM 726 C C . ASN A 1 91 ? -17.170 -8.525 5.414 1.00 9.11 479 ASN A C 1
ATOM 727 O O . ASN A 1 91 ? -16.474 -9.531 5.760 1.00 10.77 479 ASN A O 1
ATOM 732 N N . GLY A 1 92 ? -17.124 -8.049 4.197 1.00 8.88 480 GLY A N 1
ATOM 733 C CA . GLY A 1 92 ? -16.126 -8.569 3.246 1.00 9.59 480 GLY A CA 1
ATOM 734 C C . GLY A 1 92 ? -16.386 -9.952 2.659 1.00 7.66 480 GLY A C 1
ATOM 735 O O . GLY A 1 92 ? -17.524 -10.445 2.681 1.00 8.19 480 GLY A O 1
ATOM 736 N N . CYS A 1 93 ? -15.353 -10.559 2.110 1.00 8.73 481 CYS A N 1
ATOM 737 C CA A CYS A 1 93 ? -15.596 -11.816 1.384 0.70 8.01 481 CYS A CA 1
ATOM 738 C CA B CYS A 1 93 ? -15.353 -11.785 1.440 0.30 9.01 481 CYS A CA 1
ATOM 739 C C . CYS A 1 93 ? -15.852 -12.962 2.366 1.00 8.21 481 CYS A C 1
ATOM 740 O O . CYS A 1 93 ? -15.321 -13.082 3.464 1.00 8.00 481 CYS A O 1
ATOM 745 N N . LEU A 1 94 ? -16.752 -13.833 1.907 1.00 7.57 482 LEU A N 1
ATOM 746 C CA . LEU A 1 94 ? -17.167 -14.958 2.697 1.00 7.10 482 LEU A CA 1
ATOM 747 C C . LEU A 1 94 ? -16.014 -15.860 3.069 1.00 7.04 482 LEU A C 1
ATOM 748 O O . LEU A 1 94 ? -15.975 -16.396 4.189 1.00 7.54 482 LEU A O 1
ATOM 753 N N . LEU A 1 95 ? -15.089 -16.088 2.159 1.00 7.98 483 LEU A N 1
ATOM 754 C CA . LEU A 1 95 ? -14.016 -17.028 2.432 1.00 8.39 483 LEU A CA 1
ATOM 755 C C . LEU A 1 95 ? -13.270 -16.591 3.644 1.00 8.11 483 LEU A C 1
ATOM 756 O O . LEU A 1 95 ? -12.963 -17.383 4.575 1.00 8.89 483 LEU A O 1
ATOM 761 N N . ASN A 1 96 ? -12.905 -15.301 3.709 1.00 8.28 484 ASN A N 1
ATOM 762 C CA . ASN A 1 96 ? -12.167 -14.836 4.840 1.00 9.58 484 ASN A CA 1
ATOM 763 C C . ASN A 1 96 ? -12.989 -14.850 6.134 1.00 8.94 484 ASN A C 1
ATOM 764 O O . ASN A 1 96 ? -12.458 -15.114 7.232 1.00 10.20 484 ASN A O 1
ATOM 769 N N . TYR A 1 97 ? -14.284 -14.553 6.033 1.00 8.44 485 TYR A N 1
ATOM 770 C CA . TYR A 1 97 ? -15.193 -14.585 7.178 1.00 8.58 485 TYR A CA 1
ATOM 771 C C . TYR A 1 97 ? -15.287 -15.965 7.785 1.00 7.79 485 TYR A C 1
ATOM 772 O O . TYR A 1 97 ? -15.188 -16.132 9.009 1.00 9.02 485 TYR A O 1
ATOM 781 N N . LEU A 1 98 ? -15.394 -16.986 6.943 1.00 6.94 486 LEU A N 1
ATOM 782 C CA . LEU A 1 98 ? -15.462 -18.367 7.407 1.00 7.07 486 LEU A CA 1
ATOM 783 C C . LEU A 1 98 ? -14.192 -18.776 8.168 1.00 7.00 486 LEU A C 1
ATOM 784 O O . LEU A 1 98 ? -14.264 -19.582 9.087 1.00 8.32 486 LEU A O 1
ATOM 789 N N . ARG A 1 99 ? -13.063 -18.257 7.725 1.00 7.39 487 ARG A N 1
ATOM 790 C CA . ARG A 1 99 ? -11.767 -18.613 8.280 1.00 8.64 487 ARG A CA 1
ATOM 791 C C . ARG A 1 99 ? -11.489 -17.942 9.610 1.00 9.49 487 ARG A C 1
ATOM 792 O O . ARG A 1 99 ? -10.541 -18.387 10.315 1.00 11.66 487 ARG A O 1
ATOM 800 N N . GLU A 1 100 ? -12.235 -16.982 10.051 1.00 8.90 488 GLU A N 1
ATOM 801 C CA . GLU A 1 100 ? -12.082 -16.366 11.361 1.00 9.60 488 GLU A CA 1
ATOM 802 C C . GLU A 1 100 ? -12.776 -17.201 12.421 1.00 9.62 488 GLU A C 1
ATOM 803 O O . GLU A 1 100 ? -13.982 -17.202 12.555 1.00 9.54 488 GLU A O 1
ATOM 809 N N . MET A 1 101 ? -11.984 -17.955 13.167 1.00 10.19 489 MET A N 1
ATOM 810 C CA . MET A 1 101 ? -12.505 -18.911 14.139 1.00 10.59 489 MET A CA 1
ATOM 811 C C . MET A 1 101 ? -13.206 -18.235 15.328 1.00 9.70 489 MET A C 1
ATOM 812 O O . MET A 1 101 ? -14.039 -18.863 15.971 1.00 10.03 489 MET A O 1
ATOM 817 N N . ARG A 1 102 ? -12.930 -16.936 15.518 1.00 9.35 490 ARG A N 1
ATOM 818 C CA . ARG A 1 102 ? -13.610 -16.230 16.647 1.00 9.69 490 ARG A CA 1
ATOM 819 C C . ARG A 1 102 ? -15.108 -16.294 16.505 1.00 8.17 490 ARG A C 1
ATOM 820 O O . ARG A 1 102 ? -15.823 -16.244 17.514 1.00 9.48 490 ARG A O 1
ATOM 828 N N . HIS A 1 103 ? -15.691 -16.382 15.273 1.00 8.70 491 HIS A N 1
ATOM 829 C CA . HIS A 1 103 ? -17.122 -16.344 15.088 1.00 7.94 491 HIS A CA 1
ATOM 830 C C . HIS A 1 103 ? -17.794 -17.528 15.781 1.00 7.18 491 HIS A C 1
ATOM 831 O O . HIS A 1 103 ? -18.977 -17.448 16.124 1.00 8.40 491 HIS A O 1
ATOM 838 N N . ARG A 1 104 ? -17.099 -18.650 15.915 1.00 7.73 492 ARG A N 1
ATOM 839 C CA . ARG A 1 104 ? -17.657 -19.805 16.619 1.00 8.17 492 ARG A CA 1
ATOM 840 C C . ARG A 1 104 ? -19.037 -20.136 16.107 1.00 8.21 492 ARG A C 1
ATOM 841 O O . ARG A 1 104 ? -20.021 -20.261 16.837 1.00 9.11 492 ARG A O 1
ATOM 849 N N . PHE A 1 105 ? -19.138 -20.322 14.764 1.00 8.00 493 PHE A N 1
ATOM 850 C CA . PHE A 1 105 ? -20.389 -20.502 14.111 1.00 8.62 493 PHE A CA 1
ATOM 851 C C . PHE A 1 105 ? -21.147 -21.719 14.615 1.00 7.87 493 PHE A C 1
ATOM 852 O O . PHE A 1 105 ? -20.516 -22.805 14.777 1.00 10.29 493 PHE A O 1
ATOM 860 N N . GLN A 1 106 ? -22.411 -21.620 14.761 1.00 7.59 494 GLN A N 1
ATOM 861 C CA . GLN A 1 106 ? -23.307 -22.780 14.872 1.00 7.62 494 GLN A CA 1
ATOM 862 C C . GLN A 1 106 ? -23.594 -23.342 13.492 1.00 6.96 494 GLN A C 1
ATOM 863 O O . GLN A 1 106 ? -23.620 -22.568 12.480 1.00 7.60 494 GLN A O 1
ATOM 869 N N . THR A 1 107 ? -23.923 -24.612 13.420 1.00 7.04 495 THR A N 1
ATOM 870 C CA . THR A 1 107 ? -24.267 -25.150 12.102 1.00 7.41 495 THR A CA 1
ATOM 871 C C . THR A 1 107 ? -25.504 -24.578 11.544 1.00 7.19 495 THR A C 1
ATOM 872 O O . THR A 1 107 ? -25.603 -24.474 10.287 1.00 8.01 495 THR A O 1
ATOM 876 N N . GLN A 1 108 ? -26.460 -24.089 12.314 1.00 8.19 496 GLN A N 1
ATOM 877 C CA . GLN A 1 108 ? -27.596 -23.397 11.753 1.00 9.23 496 GLN A CA 1
ATOM 878 C C . GLN A 1 108 ? -27.162 -22.106 11.052 1.00 7.66 496 GLN A C 1
ATOM 879 O O . GLN A 1 108 ? -27.813 -21.747 10.028 1.00 8.49 496 GLN A O 1
ATOM 885 N N . GLN A 1 109 ? -26.146 -21.424 11.529 1.00 7.30 497 GLN A N 1
ATOM 886 C CA . GLN A 1 109 ? -25.669 -20.266 10.818 1.00 7.17 497 GLN A CA 1
ATOM 887 C C . GLN A 1 109 ? -25.030 -20.649 9.488 1.00 6.04 497 GLN A C 1
ATOM 888 O O . GLN A 1 109 ? -25.222 -19.937 8.475 1.00 6.62 497 GLN A O 1
ATOM 894 N N . LEU A 1 110 ? -24.308 -21.750 9.454 1.00 6.38 498 LEU A N 1
ATOM 895 C CA . LEU A 1 110 ? -23.708 -22.237 8.198 1.00 5.71 498 LEU A CA 1
ATOM 896 C C . LEU A 1 110 ? -24.794 -22.606 7.189 1.00 6.00 498 LEU A C 1
ATOM 897 O O . LEU A 1 110 ? -24.681 -22.242 6.002 1.00 5.96 498 LEU A O 1
ATOM 902 N N . LEU A 1 111 ? -25.834 -23.266 7.638 1.00 5.83 499 LEU A N 1
ATOM 903 C CA . LEU A 1 111 ? -26.914 -23.605 6.737 1.00 6.54 499 LEU A CA 1
ATOM 904 C C . LEU A 1 111 ? -27.632 -22.376 6.204 1.00 5.91 499 LEU A C 1
ATOM 905 O O . LEU A 1 111 ? -27.999 -22.328 5.017 1.00 6.32 499 LEU A O 1
ATOM 910 N N . GLU A 1 112 ? -27.794 -21.362 7.021 1.00 6.26 500 GLU A N 1
ATOM 911 C CA . GLU A 1 112 ? -28.373 -20.096 6.575 1.00 6.94 500 GLU A CA 1
ATOM 912 C C . GLU A 1 112 ? -27.542 -19.429 5.505 1.00 6.08 500 GLU A C 1
ATOM 913 O O . GLU A 1 112 ? -28.076 -18.811 4.582 1.00 6.54 500 GLU A O 1
ATOM 919 N N . MET A 1 113 ? -26.212 -19.487 5.618 1.00 6.12 501 MET A N 1
ATOM 920 C CA . MET A 1 113 ? -25.340 -18.958 4.579 1.00 5.56 501 MET A CA 1
ATOM 921 C C . MET A 1 113 ? -25.576 -19.696 3.277 1.00 5.98 501 MET A C 1
ATOM 922 O O . MET A 1 113 ? -25.634 -19.080 2.190 1.00 6.25 501 MET A O 1
ATOM 927 N N . CYS A 1 114 ? -25.693 -21.016 3.342 1.00 5.50 502 CYS A N 1
ATOM 928 C CA . CYS A 1 114 ? -25.996 -21.807 2.149 1.00 5.87 502 CYS A CA 1
ATOM 929 C C . CYS A 1 114 ? -27.336 -21.403 1.555 1.00 6.02 502 CYS A C 1
ATOM 930 O O . CYS A 1 114 ? -27.465 -21.303 0.320 1.00 6.52 502 CYS A O 1
ATOM 933 N N . LYS A 1 115 ? -28.329 -21.185 2.387 1.00 6.14 503 LYS A N 1
ATOM 934 C CA . LYS A 1 115 ? -29.656 -20.771 1.915 1.00 6.35 503 LYS A CA 1
ATOM 935 C C . LYS A 1 115 ? -29.616 -19.426 1.260 1.00 6.13 503 LYS A C 1
ATOM 936 O O . LYS A 1 115 ? -30.266 -19.206 0.233 1.00 6.72 503 LYS A O 1
ATOM 942 N N . ASP A 1 116 ? -28.905 -18.475 1.852 1.00 6.30 504 ASP A N 1
ATOM 943 C CA . ASP A 1 116 ? -28.743 -17.136 1.244 1.00 6.98 504 ASP A CA 1
ATOM 944 C C . ASP A 1 116 ? -28.244 -17.265 -0.171 1.00 5.73 504 ASP A C 1
ATOM 945 O O . ASP A 1 116 ? -28.807 -16.689 -1.136 1.00 6.92 504 ASP A O 1
ATOM 950 N N . VAL A 1 117 ? -27.146 -18.028 -0.369 1.00 5.78 505 VAL A N 1
ATOM 951 C CA . VAL A 1 117 ? -26.594 -18.198 -1.699 1.00 5.99 505 VAL A CA 1
ATOM 952 C C . VAL A 1 117 ? -27.564 -18.911 -2.596 1.00 5.80 505 VAL A C 1
ATOM 953 O O . VAL A 1 117 ? -27.717 -18.565 -3.786 1.00 6.32 505 VAL A O 1
ATOM 957 N N . CYS A 1 118 ? -28.208 -19.966 -2.100 1.00 5.81 506 CYS A N 1
ATOM 958 C CA . CYS A 1 118 ? -29.115 -20.734 -2.927 1.00 6.21 506 CYS A CA 1
ATOM 959 C C . CYS A 1 118 ? -30.270 -19.864 -3.393 1.00 6.68 506 CYS A C 1
ATOM 960 O O . CYS A 1 118 ? -30.727 -20.036 -4.557 1.00 7.38 506 CYS A O 1
ATOM 963 N N . GLU A 1 119 ? -30.793 -18.978 -2.562 1.00 6.21 507 GLU A N 1
ATOM 964 C CA . GLU A 1 119 ? -31.859 -18.059 -2.989 1.00 6.91 507 GLU A CA 1
ATOM 965 C C . GLU A 1 119 ? -31.391 -17.154 -4.107 1.00 6.91 507 GLU A C 1
ATOM 966 O O . GLU A 1 119 ? -32.146 -16.964 -5.093 1.00 7.34 507 GLU A O 1
ATOM 972 N N . ALA A 1 120 ? -30.209 -16.590 -4.001 1.00 6.44 508 ALA A N 1
ATOM 973 C CA . ALA A 1 120 ? -29.663 -15.766 -5.080 1.00 7.12 508 ALA A CA 1
ATOM 974 C C . ALA A 1 120 ? -29.533 -16.557 -6.342 1.00 6.48 508 ALA A C 1
ATOM 975 O O . ALA A 1 120 ? -29.847 -16.060 -7.438 1.00 7.24 508 ALA A O 1
ATOM 977 N N . MET A 1 121 ? -29.019 -17.776 -6.242 1.00 6.31 509 MET A N 1
ATOM 978 C CA . MET A 1 121 ? -28.819 -18.612 -7.430 1.00 6.33 509 MET A CA 1
ATOM 979 C C . MET A 1 121 ? -30.116 -19.052 -8.036 1.00 6.78 509 MET A C 1
ATOM 980 O O . MET A 1 121 ? -30.215 -19.172 -9.263 1.00 7.91 509 MET A O 1
ATOM 985 N N . GLU A 1 122 ? -31.115 -19.342 -7.243 1.00 7.00 510 GLU A N 1
ATOM 986 C CA . GLU A 1 122 ? -32.448 -19.674 -7.791 1.00 7.69 510 GLU A CA 1
ATOM 987 C C . GLU A 1 122 ? -32.997 -18.466 -8.576 1.00 7.71 510 GLU A C 1
ATOM 988 O O . GLU A 1 122 ? -33.589 -18.658 -9.645 1.00 8.31 510 GLU A O 1
ATOM 994 N N . TYR A 1 123 ? -32.784 -17.283 -8.077 1.00 7.64 511 TYR A N 1
ATOM 995 C CA . TYR A 1 123 ? -33.186 -16.046 -8.797 1.00 8.70 511 TYR A CA 1
ATOM 996 C C . TYR A 1 123 ? -32.439 -15.988 -10.106 1.00 8.27 511 TYR A C 1
ATOM 997 O O . TYR A 1 123 ? -33.067 -15.784 -11.194 1.00 9.11 511 TYR A O 1
ATOM 1006 N N . LEU A 1 124 ? -31.122 -16.102 -10.095 1.00 8.02 512 LEU A N 1
ATOM 1007 C CA . LEU A 1 124 ? -30.355 -16.043 -11.352 1.00 8.42 512 LEU A CA 1
ATOM 1008 C C . LEU A 1 124 ? -30.828 -17.135 -12.277 1.00 8.54 512 LEU A C 1
ATOM 1009 O O . LEU A 1 124 ? -30.979 -16.848 -13.526 1.00 9.78 512 LEU A O 1
ATOM 1014 N N . GLU A 1 125 ? -31.056 -18.310 -11.824 1.00 8.05 513 GLU A N 1
ATOM 1015 C CA . GLU A 1 125 ? -31.481 -19.390 -12.694 1.00 9.44 513 GLU A CA 1
ATOM 1016 C C . GLU A 1 125 ? -32.850 -19.017 -13.301 1.00 9.80 513 GLU A C 1
ATOM 1017 O O . GLU A 1 125 ? -33.111 -19.367 -14.496 1.00 11.59 513 GLU A O 1
ATOM 1023 N N . SER A 1 126 ? -33.721 -18.413 -12.565 1.00 9.48 514 SER A N 1
ATOM 1024 C CA . SER A 1 126 ? -35.021 -17.984 -13.089 1.00 10.70 514 SER A CA 1
ATOM 1025 C C . SER A 1 126 ? -34.865 -16.930 -14.144 1.00 10.20 514 SER A C 1
ATOM 1026 O O . SER A 1 126 ? -35.842 -16.773 -14.987 1.00 13.98 514 SER A O 1
ATOM 1029 N N . LYS A 1 127 ? -33.775 -16.236 -14.258 1.00 11.19 515 LYS A N 1
ATOM 1030 C CA . LYS A 1 127 ? -33.483 -15.298 -15.267 1.00 12.76 515 LYS A CA 1
ATOM 1031 C C . LYS A 1 127 ? -32.566 -15.905 -16.322 1.00 11.90 515 LYS A C 1
ATOM 1032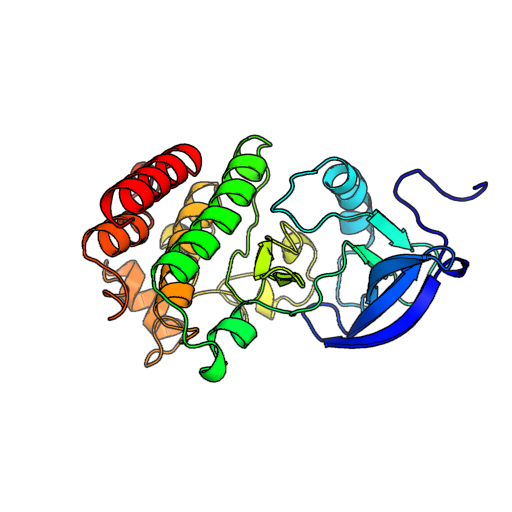 O O . LYS A 1 127 ? -32.090 -15.111 -17.221 1.00 15.24 515 LYS A O 1
ATOM 1038 N N A GLN A 1 128 ? -32.306 -17.158 -16.312 0.50 11.76 516 GLN A N 1
ATOM 1039 N N B GLN A 1 128 ? -32.351 -17.228 -16.298 0.50 12.15 516 GLN A N 1
ATOM 1040 C CA A GLN A 1 128 ? -31.414 -17.643 -17.312 0.50 11.93 516 GLN A CA 1
ATOM 1041 C CA B GLN A 1 128 ? -31.378 -17.994 -17.154 0.50 12.45 516 GLN A CA 1
ATOM 1042 C C A GLN A 1 128 ? -30.068 -16.952 -17.304 0.50 10.39 516 GLN A C 1
ATOM 1043 C C B GLN A 1 128 ? -29.986 -17.352 -17.208 0.50 11.91 516 GLN A C 1
ATOM 1044 O O A GLN A 1 128 ? -29.408 -16.785 -18.333 0.50 11.70 516 GLN A O 1
ATOM 1045 O O B GLN A 1 128 ? -29.300 -17.472 -18.264 0.50 11.41 516 GLN A O 1
ATOM 1056 N N . PHE A 1 129 ? -29.557 -16.724 -16.093 1.00 10.33 517 PHE A N 1
ATOM 1057 C CA . PHE A 1 129 ? -28.286 -15.982 -15.961 1.00 9.11 517 PHE A CA 1
ATOM 1058 C C . PHE A 1 129 ? -27.302 -16.892 -15.206 1.00 9.33 517 PHE A C 1
ATOM 1059 O O . PHE A 1 129 ? -27.565 -17.268 -14.025 1.00 11.04 517 PHE A O 1
ATOM 1067 N N . LEU A 1 130 ? -26.225 -17.296 -15.802 1.00 9.00 518 LEU A N 1
ATOM 1068 C CA . LEU A 1 130 ? -25.208 -18.135 -15.134 1.00 8.46 518 LEU A CA 1
ATOM 1069 C C . LEU A 1 130 ? -24.267 -17.276 -14.322 1.00 7.98 518 LEU A C 1
ATOM 1070 O O . LEU A 1 130 ? -23.817 -16.192 -14.766 1.00 9.90 518 LEU A O 1
ATOM 1075 N N . HIS A 1 131 ? -23.861 -17.768 -13.160 1.00 8.14 519 HIS A N 1
ATOM 1076 C CA . HIS A 1 131 ? -22.787 -17.098 -12.456 1.00 7.46 519 HIS A CA 1
ATOM 1077 C C . HIS A 1 131 ? -21.466 -17.263 -13.183 1.00 6.92 519 HIS A C 1
ATOM 1078 O O . HIS A 1 131 ? -20.740 -16.274 -13.448 1.00 7.78 519 HIS A O 1
ATOM 1085 N N . ARG A 1 132 ? -21.126 -18.493 -13.502 1.00 7.15 520 ARG A N 1
ATOM 1086 C CA . ARG A 1 132 ? -19.934 -18.918 -14.187 1.00 7.74 520 ARG A CA 1
ATOM 1087 C C . ARG A 1 132 ? -18.694 -19.014 -13.341 1.00 7.60 520 ARG A C 1
ATOM 1088 O O . ARG A 1 132 ? -17.696 -19.615 -13.818 1.00 9.20 520 ARG A O 1
ATOM 1096 N N . ASP A 1 133 ? -18.656 -18.487 -12.122 1.00 7.39 521 ASP A N 1
ATOM 1097 C CA . ASP A 1 133 ? -17.499 -18.656 -11.243 1.00 7.57 521 ASP A CA 1
ATOM 1098 C C . ASP A 1 133 ? -17.927 -18.629 -9.794 1.00 6.94 521 ASP A C 1
ATOM 1099 O O . ASP A 1 133 ? -17.339 -17.896 -8.953 1.00 8.69 521 ASP A O 1
ATOM 1104 N N . LEU A 1 134 ? -18.953 -19.363 -9.414 1.00 6.61 522 LEU A N 1
ATOM 1105 C CA . LEU A 1 134 ? -19.437 -19.299 -8.039 1.00 6.81 522 LEU A CA 1
ATOM 1106 C C . LEU A 1 134 ? -18.417 -20.010 -7.106 1.00 7.23 522 LEU A C 1
ATOM 1107 O O . LEU A 1 134 ? -17.963 -21.116 -7.394 1.00 7.70 522 LEU A O 1
ATOM 1112 N N . ALA A 1 135 ? -18.137 -19.388 -5.981 1.00 7.66 523 ALA A N 1
ATOM 1113 C CA . ALA A 1 135 ? -17.179 -19.866 -4.989 1.00 6.82 523 ALA A CA 1
ATOM 1114 C C . ALA A 1 135 ? -17.276 -18.983 -3.779 1.00 7.39 523 ALA A C 1
ATOM 1115 O O . ALA A 1 135 ? -17.743 -17.814 -3.879 1.00 7.66 523 ALA A O 1
ATOM 1117 N N . ALA A 1 136 ? -16.784 -19.405 -2.617 1.00 6.58 524 ALA A N 1
ATOM 1118 C CA . ALA A 1 136 ? -16.836 -18.548 -1.467 1.00 7.00 524 ALA A CA 1
ATOM 1119 C C . ALA A 1 136 ? -16.096 -17.242 -1.642 1.00 7.78 524 ALA A C 1
ATOM 1120 O O . ALA A 1 136 ? -16.488 -16.230 -1.048 1.00 9.02 524 ALA A O 1
ATOM 1122 N N . ARG A 1 137 ? -15.027 -17.254 -2.412 1.00 7.87 525 ARG A N 1
ATOM 1123 C CA . ARG A 1 137 ? -14.263 -16.040 -2.613 1.00 9.37 525 ARG A CA 1
ATOM 1124 C C . ARG A 1 137 ? -15.149 -14.976 -3.348 1.00 10.88 525 ARG A C 1
ATOM 1125 O O . ARG A 1 137 ? -14.749 -13.781 -3.242 1.00 15.37 525 ARG A O 1
ATOM 1133 N N . ASN A 1 138 ? -16.148 -15.320 -4.019 1.00 9.75 526 ASN A N 1
ATOM 1134 C CA . ASN A 1 138 ? -17.111 -14.478 -4.811 1.00 12.82 526 ASN A CA 1
ATOM 1135 C C . ASN A 1 138 ? -18.420 -14.246 -4.097 1.00 11.50 526 ASN A C 1
ATOM 1136 O O . ASN A 1 138 ? -19.465 -13.934 -4.788 1.00 16.03 526 ASN A O 1
ATOM 1141 N N . CYS A 1 139 ? -18.522 -14.577 -2.835 1.00 6.55 527 CYS A N 1
ATOM 1142 C CA . CYS A 1 139 ? -19.610 -14.191 -2.002 1.00 6.55 527 CYS A CA 1
ATOM 1143 C C . CYS A 1 139 ? -19.138 -13.173 -1.000 1.00 6.67 527 CYS A C 1
ATOM 1144 O O . CYS A 1 139 ? -17.973 -13.175 -0.595 1.00 7.66 527 CYS A O 1
ATOM 1147 N N . LEU A 1 140 ? -20.044 -12.300 -0.554 1.00 6.53 528 LEU A N 1
ATOM 1148 C CA . LEU A 1 140 ? -19.745 -11.220 0.384 1.00 6.63 528 LEU A CA 1
ATOM 1149 C C . LEU A 1 140 ? -20.704 -11.279 1.541 1.00 6.11 528 LEU A C 1
ATOM 1150 O O . LEU A 1 140 ? -21.787 -11.863 1.444 1.00 7.60 528 LEU A O 1
ATOM 1155 N N . VAL A 1 141 ? -20.344 -10.604 2.634 1.00 6.33 529 VAL A N 1
ATOM 1156 C CA . VAL A 1 141 ? -21.110 -10.679 3.860 1.00 6.49 529 VAL A CA 1
ATOM 1157 C C . VAL A 1 141 ? -21.402 -9.233 4.343 1.00 6.62 529 VAL A C 1
ATOM 1158 O O . VAL A 1 141 ? -20.470 -8.429 4.417 1.00 7.34 529 VAL A O 1
ATOM 1162 N N . ASN A 1 142 ? -22.635 -8.948 4.636 1.00 6.97 530 ASN A N 1
ATOM 1163 C CA . ASN A 1 142 ? -22.991 -7.596 5.077 1.00 7.87 530 ASN A CA 1
ATOM 1164 C C . ASN A 1 142 ? -22.891 -7.465 6.583 1.00 7.75 530 ASN A C 1
ATOM 1165 O O . ASN A 1 142 ? -22.518 -8.383 7.318 1.00 8.19 530 ASN A O 1
ATOM 1170 N N . ASP A 1 143 ? -23.192 -6.272 7.099 1.00 8.66 531 ASP A N 1
ATOM 1171 C CA . ASP A 1 143 ? -23.097 -6.001 8.549 1.00 8.70 531 ASP A CA 1
ATOM 1172 C C . ASP A 1 143 ? -24.058 -6.740 9.367 1.00 9.38 531 ASP A C 1
ATOM 1173 O O . ASP A 1 143 ? -23.868 -6.801 10.627 1.00 11.79 531 ASP A O 1
ATOM 1178 N N . GLN A 1 144 ? -25.055 -7.331 8.799 1.00 9.22 532 GLN A N 1
ATOM 1179 C CA . GLN A 1 144 ? -26.028 -8.182 9.506 1.00 10.48 532 GLN A CA 1
ATOM 1180 C C . GLN A 1 144 ? -25.686 -9.659 9.360 1.00 9.44 532 GLN A C 1
ATOM 1181 O O . GLN A 1 144 ? -26.429 -10.507 9.852 1.00 10.93 532 GLN A O 1
ATOM 1187 N N . GLY A 1 145 ? -24.555 -10.006 8.746 1.00 8.97 533 GLY A N 1
ATOM 1188 C CA . GLY A 1 145 ? -24.207 -11.397 8.578 1.00 9.04 533 GLY A CA 1
ATOM 1189 C C . GLY A 1 145 ? -24.862 -12.094 7.431 1.00 8.12 533 GLY A C 1
ATOM 1190 O O . GLY A 1 145 ? -24.699 -13.347 7.327 1.00 8.38 533 GLY A O 1
ATOM 1191 N N . VAL A 1 146 ? -25.582 -11.382 6.587 1.00 7.93 534 VAL A N 1
ATOM 1192 C CA . VAL A 1 146 ? -26.227 -11.967 5.453 1.00 7.61 534 VAL A CA 1
ATOM 1193 C C . VAL A 1 146 ? -25.192 -12.158 4.341 1.00 6.70 534 VAL A C 1
ATOM 1194 O O . VAL A 1 146 ? -24.424 -11.217 4.033 1.00 7.35 534 VAL A O 1
ATOM 1198 N N . VAL A 1 147 ? -25.178 -13.340 3.719 1.00 6.48 535 VAL A N 1
ATOM 1199 C CA . VAL A 1 147 ? -24.298 -13.600 2.595 1.00 6.44 535 VAL A CA 1
ATOM 1200 C C . VAL A 1 147 ? -25.042 -13.292 1.311 1.00 6.22 535 VAL A C 1
ATOM 1201 O O . VAL A 1 147 ? -26.196 -13.615 1.143 1.00 7.13 535 VAL A O 1
ATOM 1205 N N . LYS A 1 148 ? -24.312 -12.662 0.387 1.00 6.52 536 LYS A N 1
ATOM 1206 C CA . LYS A 1 148 ? -24.874 -12.382 -0.944 1.00 6.86 536 LYS A CA 1
ATOM 1207 C C . LYS A 1 148 ? -23.884 -12.741 -1.997 1.00 6.61 536 LYS A C 1
ATOM 1208 O O . LYS A 1 148 ? -22.640 -12.720 -1.825 1.00 7.64 536 LYS A O 1
ATOM 1214 N N . VAL A 1 149 ? -24.405 -13.092 -3.178 1.00 6.75 537 VAL A N 1
ATOM 1215 C CA . VAL A 1 149 ? -23.626 -13.523 -4.324 1.00 6.69 537 VAL A CA 1
ATOM 1216 C C . VAL A 1 149 ? -23.151 -12.277 -5.088 1.00 6.89 537 VAL A C 1
ATOM 1217 O O . VAL A 1 149 ? -23.926 -11.393 -5.379 1.00 7.88 537 VAL A O 1
ATOM 1221 N N A SER A 1 150 ? -21.897 -12.243 -5.448 0.50 6.50 538 SER A N 1
ATOM 1222 N N B SER A 1 150 ? -21.860 -12.280 -5.454 0.50 7.35 538 SER A N 1
ATOM 1223 C CA A SER A 1 150 ? -21.406 -11.114 -6.181 0.50 6.64 538 SER A CA 1
ATOM 1224 C CA B SER A 1 150 ? -21.116 -11.161 -6.075 0.50 8.39 538 SER A CA 1
ATOM 1225 C C A SER A 1 150 ? -20.667 -11.568 -7.423 0.50 6.13 538 SER A C 1
ATOM 1226 C C B SER A 1 150 ? -20.432 -11.584 -7.364 0.50 7.37 538 SER A C 1
ATOM 1227 O O A SER A 1 150 ? -20.380 -12.724 -7.641 0.50 6.49 538 SER A O 1
ATOM 1228 O O B SER A 1 150 ? -19.991 -12.698 -7.521 0.50 7.70 538 SER A O 1
ATOM 1233 N N . ASP A 1 151 ? -20.341 -10.582 -8.254 1.00 8.32 539 ASP A N 1
ATOM 1234 C CA . ASP A 1 151 ? -19.507 -10.751 -9.454 1.00 10.18 539 ASP A CA 1
ATOM 1235 C C . ASP A 1 151 ? -20.058 -11.752 -10.426 1.00 8.69 539 ASP A C 1
ATOM 1236 O O . ASP A 1 151 ? -19.319 -12.336 -11.244 1.00 9.46 539 ASP A O 1
ATOM 1241 N N . PHE A 1 152 ? -21.342 -11.942 -10.400 1.00 9.08 540 PHE A N 1
ATOM 1242 C CA . PHE A 1 152 ? -22.017 -12.916 -11.260 1.00 8.46 540 PHE A CA 1
ATOM 1243 C C . PHE A 1 152 ? -21.806 -12.544 -12.709 1.00 8.14 540 PHE A C 1
ATOM 1244 O O . PHE A 1 152 ? -22.024 -11.376 -13.142 1.00 9.43 540 PHE A O 1
ATOM 1252 N N . GLY A 1 153 ? -21.381 -13.503 -13.496 1.00 7.63 541 GLY A N 1
ATOM 1253 C CA . GLY A 1 153 ? -21.095 -13.326 -14.925 1.00 8.46 541 GLY A CA 1
ATOM 1254 C C . GLY A 1 153 ? -19.818 -12.650 -15.272 1.00 7.86 541 GLY A C 1
ATOM 1255 O O . GLY A 1 153 ? -19.482 -12.581 -16.498 1.00 9.35 541 GLY A O 1
ATOM 1256 N N . LEU A 1 154 ? -19.091 -12.044 -14.333 1.00 8.17 542 LEU A N 1
ATOM 1257 C CA . LEU A 1 154 ? -17.990 -11.156 -14.696 1.00 8.26 542 LEU A CA 1
ATOM 1258 C C . LEU A 1 154 ? -16.797 -11.889 -15.289 1.00 8.86 542 LEU A C 1
ATOM 1259 O O . LEU A 1 154 ? -15.999 -11.210 -15.978 1.00 9.41 542 LEU A O 1
ATOM 1264 N N . SER A 1 155 ? -16.665 -13.193 -15.109 1.00 8.57 543 SER A N 1
ATOM 1265 C CA . SER A 1 155 ? -15.566 -13.897 -15.663 1.00 10.12 543 SER A CA 1
ATOM 1266 C C . SER A 1 155 ? -15.569 -13.818 -17.175 1.00 8.83 543 SER A C 1
ATOM 1267 O O . SER A 1 155 ? -14.480 -14.006 -17.782 1.00 10.71 543 SER A O 1
ATOM 1270 N N . ARG A 1 156 ? -16.687 -13.542 -17.788 1.00 8.19 544 ARG A N 1
ATOM 1271 C CA . ARG A 1 156 ? -16.786 -13.465 -19.263 1.00 8.89 544 ARG A CA 1
ATOM 1272 C C . ARG A 1 156 ? -15.976 -12.308 -19.800 1.00 9.09 544 ARG A C 1
ATOM 1273 O O . ARG A 1 156 ? -15.665 -12.322 -21.027 1.00 10.57 544 ARG A O 1
ATOM 1281 N N . TYR A 1 157 ? -15.610 -11.342 -18.968 1.00 9.52 545 TYR A N 1
ATOM 1282 C CA . TYR A 1 157 ? -14.939 -10.129 -19.419 1.00 10.30 545 TYR A CA 1
ATOM 1283 C C . TYR A 1 157 ? -13.525 -10.066 -18.963 1.00 10.45 545 TYR A C 1
ATOM 1284 O O . TYR A 1 157 ? -12.875 -8.984 -19.160 1.00 12.67 545 TYR A O 1
ATOM 1293 N N . VAL A 1 158 ? -12.962 -11.103 -18.413 1.00 10.91 546 VAL A N 1
ATOM 1294 C CA . VAL A 1 158 ? -11.583 -11.097 -17.932 1.00 11.60 546 VAL A CA 1
ATOM 1295 C C . VAL A 1 158 ? -10.639 -11.403 -19.056 1.00 12.33 546 VAL A C 1
ATOM 1296 O O . VAL A 1 158 ? -10.747 -12.404 -19.758 1.00 13.17 546 VAL A O 1
ATOM 1300 N N . LEU A 1 159 ? -9.685 -10.488 -19.277 1.00 12.54 547 LEU A N 1
ATOM 1301 C CA . LEU A 1 159 ? -8.724 -10.659 -20.382 1.00 15.05 547 LEU A CA 1
ATOM 1302 C C . LEU A 1 159 ? -7.520 -11.524 -20.065 1.00 15.51 547 LEU A C 1
ATOM 1303 O O . LEU A 1 159 ? -6.845 -11.992 -20.996 1.00 19.70 547 LEU A O 1
ATOM 1308 N N . ASP A 1 160 ? -7.203 -11.745 -18.798 1.00 16.61 548 ASP A N 1
ATOM 1309 C CA . ASP A 1 160 ? -6.078 -12.643 -18.439 1.00 18.29 548 ASP A CA 1
ATOM 1310 C C . ASP A 1 160 ? -6.394 -14.097 -18.731 1.00 18.80 548 ASP A C 1
ATOM 1311 O O . ASP A 1 160 ? -7.173 -14.705 -18.035 1.00 16.88 548 ASP A O 1
ATOM 1316 N N . ASP A 1 161 ? -5.777 -14.635 -19.776 1.00 19.68 549 ASP A N 1
ATOM 1317 C CA . ASP A 1 161 ? -6.098 -15.971 -20.236 1.00 20.08 549 ASP A CA 1
ATOM 1318 C C . ASP A 1 161 ? -5.716 -17.042 -19.176 1.00 18.75 549 ASP A C 1
ATOM 1319 O O . ASP A 1 161 ? -6.219 -18.154 -19.222 1.00 20.32 549 ASP A O 1
ATOM 1324 N N . GLU A 1 162 ? -4.884 -16.740 -18.221 1.00 17.68 550 GLU A N 1
ATOM 1325 C CA . GLU A 1 162 ? -4.647 -17.730 -17.134 1.00 16.73 550 GLU A CA 1
ATOM 1326 C C . GLU A 1 162 ? -5.941 -18.043 -16.346 1.00 15.21 550 GLU A C 1
ATOM 1327 O O . GLU A 1 162 ? -6.019 -19.091 -15.706 1.00 15.53 550 GLU A O 1
ATOM 1333 N N . TYR A 1 163 ? -6.921 -17.125 -16.387 1.00 14.42 551 TYR A N 1
ATOM 1334 C CA . TYR A 1 163 ? -8.163 -17.332 -15.644 1.00 15.32 551 TYR A CA 1
ATOM 1335 C C . TYR A 1 163 ? -9.214 -18.005 -16.466 1.00 14.83 551 TYR A C 1
ATOM 1336 O O . TYR A 1 163 ? -10.219 -18.520 -15.915 1.00 18.36 551 TYR A O 1
ATOM 1345 N N . THR A 1 164 ? -9.068 -18.027 -17.775 1.00 16.86 552 THR A N 1
ATOM 1346 C CA . THR A 1 164 ? -10.304 -18.118 -18.583 1.00 21.25 552 THR A CA 1
ATOM 1347 C C . THR A 1 164 ? -10.582 -19.424 -19.255 1.00 21.82 552 THR A C 1
ATOM 1348 O O . THR A 1 164 ? -11.688 -19.657 -19.797 1.00 24.53 552 THR A O 1
ATOM 1352 N N . SER A 1 165 ? -9.600 -20.284 -19.276 1.00 23.47 553 SER A N 1
ATOM 1353 C CA . SER A 1 165 ? -9.846 -21.671 -19.660 1.00 24.61 553 SER A CA 1
ATOM 1354 C C . SER A 1 165 ? -9.083 -22.621 -18.723 1.00 25.50 553 SER A C 1
ATOM 1355 O O . SER A 1 165 ? -8.192 -22.197 -17.977 1.00 20.15 553 SER A O 1
ATOM 1358 N N . SER A 1 166 ? -9.442 -23.917 -18.776 1.00 27.91 554 SER A N 1
ATOM 1359 C CA . SER A 1 166 ? -8.828 -24.914 -17.872 1.00 31.18 554 SER A CA 1
ATOM 1360 C C . SER A 1 166 ? -7.308 -24.965 -18.150 1.00 32.55 554 SER A C 1
ATOM 1361 O O . SER A 1 166 ? -6.497 -25.253 -17.264 1.00 36.01 554 SER A O 1
ATOM 1364 N N . VAL A 1 167 ? -6.911 -24.602 -19.363 1.00 33.21 555 VAL A N 1
ATOM 1365 C CA . VAL A 1 167 ? -5.496 -24.648 -19.731 1.00 33.80 555 VAL A CA 1
ATOM 1366 C C . VAL A 1 167 ? -4.759 -23.556 -18.992 1.00 33.38 555 VAL A C 1
ATOM 1367 O O . VAL A 1 167 ? -3.502 -23.448 -19.102 1.00 34.24 555 VAL A O 1
ATOM 1371 N N . GLY A 1 168 ? -5.534 -22.781 -18.208 1.00 31.33 556 GLY A N 1
ATOM 1372 C CA . GLY A 1 168 ? -5.000 -21.661 -17.456 1.00 30.12 556 GLY A CA 1
ATOM 1373 C C . GLY A 1 168 ? -4.642 -21.981 -16.009 1.00 28.81 556 GLY A C 1
ATOM 1374 O O . GLY A 1 168 ? -5.364 -22.684 -15.272 1.00 31.07 556 GLY A O 1
ATOM 1375 N N . SER A 1 169 ? -3.540 -21.393 -15.558 1.00 25.64 557 SER A N 1
ATOM 1376 C CA . SER A 1 169 ? -3.069 -21.564 -14.211 1.00 24.40 557 SER A CA 1
ATOM 1377 C C . SER A 1 169 ? -3.964 -20.999 -13.110 1.00 23.42 557 SER A C 1
ATOM 1378 O O . SER A 1 169 ? -3.806 -21.387 -11.950 1.00 26.87 557 SER A O 1
ATOM 1381 N N . LYS A 1 170 ? -4.901 -20.096 -13.414 1.00 20.00 558 LYS A N 1
ATOM 1382 C CA . LYS A 1 170 ? -5.766 -19.499 -12.420 1.00 19.73 558 LYS A CA 1
ATOM 1383 C C . LYS A 1 170 ? -7.264 -19.884 -12.634 1.00 17.23 558 LYS A C 1
ATOM 1384 O O . LYS A 1 170 ? -8.141 -19.298 -12.078 1.00 20.14 558 LYS A O 1
ATOM 1390 N N . PHE A 1 171 ? -7.518 -20.859 -13.468 1.00 14.25 559 PHE A N 1
ATOM 1391 C CA . PHE A 1 171 ? -8.868 -21.348 -13.697 1.00 12.69 559 PHE A CA 1
ATOM 1392 C C . PHE A 1 171 ? -9.419 -22.044 -12.458 1.00 11.79 559 PHE A C 1
ATOM 1393 O O . PHE A 1 171 ? -8.677 -22.739 -11.798 1.00 12.54 559 PHE A O 1
ATOM 1401 N N . PRO A 1 172 ? -10.735 -21.904 -12.173 1.00 11.75 560 PRO A N 1
ATOM 1402 C CA . PRO A 1 172 ? -11.319 -22.542 -10.946 1.00 10.41 560 PRO A CA 1
ATOM 1403 C C . PRO A 1 172 ? -11.593 -24.011 -11.090 1.00 9.18 560 PRO A C 1
ATOM 1404 O O . PRO A 1 172 ? -12.758 -24.497 -11.004 1.00 8.64 560 PRO A O 1
ATOM 1408 N N . VAL A 1 173 ? -10.514 -24.750 -11.284 1.00 8.58 561 VAL A N 1
ATOM 1409 C CA . VAL A 1 173 ? -10.589 -26.187 -11.442 1.00 7.75 561 VAL A CA 1
ATOM 1410 C C . VAL A 1 173 ? -11.366 -26.843 -10.303 1.00 6.56 561 VAL A C 1
ATOM 1411 O O . VAL A 1 173 ? -12.158 -27.728 -10.534 1.00 6.95 561 VAL A O 1
ATOM 1415 N N . ARG A 1 174 ? -11.078 -26.387 -9.061 1.00 6.84 562 ARG A N 1
ATOM 1416 C CA . ARG A 1 174 ? -11.656 -27.062 -7.908 1.00 6.49 562 ARG A CA 1
ATOM 1417 C C . ARG A 1 174 ? -13.152 -26.829 -7.743 1.00 6.09 562 ARG A C 1
ATOM 1418 O O . ARG A 1 174 ? -13.770 -27.447 -6.877 1.00 6.38 562 ARG A O 1
ATOM 1426 N N . TRP A 1 175 ? -13.726 -25.931 -8.570 1.00 6.51 563 TRP A N 1
ATOM 1427 C CA . TRP A 1 175 ? -15.173 -25.620 -8.528 1.00 6.32 563 TRP A CA 1
ATOM 1428 C C . TRP A 1 175 ? -15.848 -26.081 -9.826 1.00 6.10 563 TRP A C 1
ATOM 1429 O O . TRP A 1 175 ? -16.995 -25.705 -10.062 1.00 7.30 563 TRP A O 1
ATOM 1440 N N . SER A 1 176 ? -15.195 -26.918 -10.632 1.00 6.80 564 SER A N 1
ATOM 1441 C CA . SER A 1 176 ? -15.687 -27.252 -11.992 1.00 6.42 564 SER A CA 1
ATOM 1442 C C . SER A 1 176 ? -16.087 -28.687 -12.129 1.00 7.01 564 SER A C 1
ATOM 1443 O O . SER A 1 176 ? -15.334 -29.577 -11.729 1.00 7.72 564 SER A O 1
ATOM 1446 N N . PRO A 1 177 ? -17.196 -28.965 -12.793 1.00 6.61 565 PRO A N 1
ATOM 1447 C CA . PRO A 1 177 ? -17.610 -30.313 -13.049 1.00 6.71 565 PRO A CA 1
ATOM 1448 C C . PRO A 1 177 ? -16.792 -30.996 -14.155 1.00 7.47 565 PRO A C 1
ATOM 1449 O O . PRO A 1 177 ? -16.131 -30.308 -14.916 1.00 7.70 565 PRO A O 1
ATOM 1453 N N . PRO A 1 178 ? -16.904 -32.305 -14.283 1.00 7.59 566 PRO A N 1
ATOM 1454 C CA . PRO A 1 178 ? -16.123 -33.019 -15.305 1.00 9.22 566 PRO A CA 1
ATOM 1455 C C . PRO A 1 178 ? -16.349 -32.503 -16.685 1.00 9.10 566 PRO A C 1
ATOM 1456 O O . PRO A 1 178 ? -15.374 -32.419 -17.454 1.00 10.01 566 PRO A O 1
ATOM 1460 N N . GLU A 1 179 ? -17.572 -32.130 -17.067 1.00 8.55 567 GLU A N 1
ATOM 1461 C CA . GLU A 1 179 ? -17.812 -31.720 -18.451 1.00 9.01 567 GLU A CA 1
ATOM 1462 C C . GLU A 1 179 ? -17.212 -30.382 -18.718 1.00 8.61 567 GLU A C 1
ATOM 1463 O O . GLU A 1 179 ? -16.934 -30.051 -19.927 1.00 9.26 567 GLU A O 1
ATOM 1469 N N . VAL A 1 180 ? -16.972 -29.490 -17.702 1.00 7.94 568 VAL A N 1
ATOM 1470 C CA . VAL A 1 180 ? -16.254 -28.274 -17.914 1.00 7.50 568 VAL A CA 1
ATOM 1471 C C . VAL A 1 180 ? -14.772 -28.572 -18.102 1.00 7.93 568 VAL A C 1
ATOM 1472 O O . VAL A 1 180 ? -14.137 -28.085 -19.059 1.00 9.15 568 VAL A O 1
ATOM 1476 N N . LEU A 1 181 ? -14.203 -29.409 -17.227 1.00 7.83 569 LEU A N 1
ATOM 1477 C CA . LEU A 1 181 ? -12.789 -29.724 -17.347 1.00 9.19 569 LEU A CA 1
ATOM 1478 C C . LEU A 1 181 ? -12.467 -30.508 -18.621 1.00 9.59 569 LEU A C 1
ATOM 1479 O O . LEU A 1 181 ? -11.374 -30.302 -19.200 1.00 12.47 569 LEU A O 1
ATOM 1484 N N . MET A 1 182 ? -13.335 -31.358 -19.040 1.00 9.03 570 MET A N 1
ATOM 1485 C CA . MET A 1 182 ? -13.079 -32.261 -20.228 1.00 9.91 570 MET A CA 1
ATOM 1486 C C . MET A 1 182 ? -13.403 -31.524 -21.513 1.00 10.45 570 MET A C 1
ATOM 1487 O O . MET A 1 182 ? -12.610 -31.689 -22.521 1.00 13.20 570 MET A O 1
ATOM 1492 N N . TYR A 1 183 ? -14.457 -30.684 -21.598 1.00 10.61 571 TYR A N 1
ATOM 1493 C CA . TYR A 1 183 ? -15.016 -30.271 -22.881 1.00 11.77 571 TYR A CA 1
ATOM 1494 C C . TYR A 1 183 ? -15.436 -28.862 -22.850 1.00 10.27 571 TYR A C 1
ATOM 1495 O O . TYR A 1 183 ? -16.073 -28.431 -23.863 1.00 11.44 571 TYR A O 1
ATOM 1504 N N . SER A 1 184 ? -15.280 -28.080 -21.760 1.00 10.03 572 SER A N 1
ATOM 1505 C CA . SER A 1 184 ? -15.731 -26.724 -21.690 1.00 10.99 572 SER A CA 1
ATOM 1506 C C . SER A 1 184 ? -17.262 -26.573 -21.826 1.00 10.14 572 SER A C 1
ATOM 1507 O O . SER A 1 184 ? -17.750 -25.575 -22.398 1.00 12.09 572 SER A O 1
ATOM 1510 N N . LYS A 1 185 ? -17.994 -27.501 -21.272 1.00 9.02 573 LYS A N 1
ATOM 1511 C CA . LYS A 1 185 ? -19.421 -27.437 -21.343 1.00 9.55 573 LYS A CA 1
ATOM 1512 C C . LYS A 1 185 ? -20.016 -26.714 -20.113 1.00 8.45 573 LYS A C 1
ATOM 1513 O O . LYS A 1 185 ? -20.192 -27.340 -19.081 1.00 10.07 573 LYS A O 1
ATOM 1519 N N . PHE A 1 186 ? -20.283 -25.466 -20.246 1.00 9.33 574 PHE A N 1
ATOM 1520 C CA . PHE A 1 186 ? -20.907 -24.648 -19.169 1.00 9.00 574 PHE A CA 1
ATOM 1521 C C . PHE A 1 186 ? -22.396 -24.706 -19.271 1.00 7.67 574 PHE A C 1
ATOM 1522 O O . PHE A 1 186 ? -22.973 -24.671 -20.396 1.00 8.77 574 PHE A O 1
ATOM 1530 N N . SER A 1 187 ? -23.103 -24.700 -18.162 1.00 7.67 575 SER A N 1
ATOM 1531 C CA . SER A 1 187 ? -24.556 -24.727 -18.145 1.00 8.30 575 SER A CA 1
ATOM 1532 C C . SER A 1 187 ? -25.034 -24.394 -16.767 1.00 7.41 575 SER A C 1
ATOM 1533 O O . SER A 1 187 ? -24.259 -24.195 -15.816 1.00 7.39 575 SER A O 1
ATOM 1536 N N . SER A 1 188 ? -26.351 -24.386 -16.591 1.00 7.90 576 SER A N 1
ATOM 1537 C CA . SER A 1 188 ? -26.891 -24.285 -15.239 1.00 8.31 5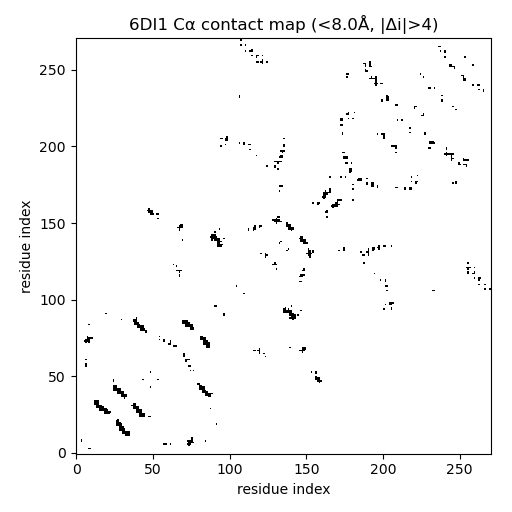76 SER A CA 1
ATOM 1538 C C . SER A 1 188 ? -26.266 -25.316 -14.323 1.00 6.90 576 SER A C 1
ATOM 1539 O O . SER A 1 188 ? -26.057 -25.035 -13.121 1.00 7.58 576 SER A O 1
ATOM 1542 N N . LYS A 1 189 ? -26.030 -26.477 -14.822 1.00 6.75 577 LYS A N 1
ATOM 1543 C CA . LYS A 1 189 ? -25.523 -27.566 -14.035 1.00 6.79 577 LYS A CA 1
ATOM 1544 C C . LYS A 1 189 ? -24.039 -27.425 -13.625 1.00 6.16 577 LYS A C 1
ATOM 1545 O O . LYS A 1 189 ? -23.622 -28.088 -12.669 1.00 7.08 577 LYS A O 1
ATOM 1551 N N . SER A 1 190 ? -23.265 -26.575 -14.298 1.00 6.31 578 SER A N 1
ATOM 1552 C CA . SER A 1 190 ? -21.935 -26.247 -13.800 1.00 6.44 578 SER A CA 1
ATOM 1553 C C . SER A 1 190 ? -22.028 -25.254 -12.672 1.00 6.17 578 SER A C 1
ATOM 1554 O O . SER A 1 190 ? -21.204 -25.331 -11.731 1.00 6.61 578 SER A O 1
ATOM 1557 N N . ASP A 1 191 ? -23.011 -24.361 -12.655 1.00 5.83 579 ASP A N 1
ATOM 1558 C CA . ASP A 1 191 ? -23.287 -23.559 -11.459 1.00 5.71 579 ASP A CA 1
ATOM 1559 C C . ASP A 1 191 ? -23.737 -24.430 -10.306 1.00 5.94 579 ASP A C 1
ATOM 1560 O O . ASP A 1 191 ? -23.332 -24.165 -9.153 1.00 5.68 579 ASP A O 1
ATOM 1565 N N . ILE A 1 192 ? -24.557 -25.447 -10.560 1.00 5.81 580 ILE A N 1
ATOM 1566 C CA . ILE A 1 192 ? -25.001 -26.367 -9.492 1.00 5.50 580 ILE A CA 1
ATOM 1567 C C . ILE A 1 192 ? -23.794 -27.043 -8.863 1.00 5.07 580 ILE A C 1
ATOM 1568 O O . ILE A 1 192 ? -23.683 -27.113 -7.621 1.00 5.57 580 ILE A O 1
ATOM 1573 N N . TRP A 1 193 ? -22.903 -27.576 -9.676 1.00 5.17 581 TRP A N 1
ATOM 1574 C CA . TRP A 1 193 ? -21.711 -28.253 -9.158 1.00 5.76 581 TRP A CA 1
ATOM 1575 C C . TRP A 1 193 ? -20.931 -27.277 -8.262 1.00 5.02 581 TRP A C 1
ATOM 1576 O O . TRP A 1 193 ? -20.527 -27.645 -7.126 1.00 5.54 581 TRP A O 1
ATOM 1587 N N . ALA A 1 194 ? -20.670 -26.081 -8.740 1.00 5.37 582 ALA A N 1
ATOM 1588 C CA . ALA A 1 194 ? -19.918 -25.059 -7.995 1.00 5.59 582 ALA A CA 1
ATOM 1589 C C . ALA A 1 194 ? -20.612 -24.769 -6.680 1.00 5.19 582 ALA A C 1
ATOM 1590 O O . ALA A 1 194 ? -19.942 -24.586 -5.638 1.00 5.45 582 ALA A O 1
ATOM 1592 N N . PHE A 1 195 ? -21.940 -24.672 -6.663 1.00 5.36 583 PHE A N 1
ATOM 1593 C CA . PHE A 1 195 ? -22.677 -24.460 -5.415 1.00 5.16 583 PHE A CA 1
ATOM 1594 C C . PHE A 1 195 ? -22.437 -25.565 -4.422 1.00 5.13 583 PHE A C 1
ATOM 1595 O O . PHE A 1 195 ? -22.289 -25.282 -3.206 1.00 5.31 583 PHE A O 1
ATOM 1603 N N . GLY A 1 196 ? -22.389 -26.816 -4.856 1.00 5.24 584 GLY A N 1
ATOM 1604 C CA . GLY A 1 196 ? -22.062 -27.859 -3.915 1.00 5.38 584 GLY A CA 1
ATOM 1605 C C . GLY A 1 196 ? -20.691 -27.713 -3.306 1.00 5.08 584 GLY A C 1
ATOM 1606 O O . GLY A 1 196 ? -20.495 -27.930 -2.110 1.00 5.39 584 GLY A O 1
ATOM 1607 N N . VAL A 1 197 ? -19.691 -27.337 -4.137 1.00 4.59 585 VAL A N 1
ATOM 1608 C CA . VAL A 1 197 ? -18.380 -27.048 -3.587 1.00 4.85 585 VAL A CA 1
ATOM 1609 C C . VAL A 1 197 ? -18.420 -25.890 -2.611 1.00 4.79 585 VAL A C 1
ATOM 1610 O O . VAL A 1 197 ? -17.760 -25.927 -1.563 1.00 5.07 585 VAL A O 1
ATOM 1614 N N . LEU A 1 198 ? -19.184 -24.856 -2.903 1.00 5.00 586 LEU A N 1
ATOM 1615 C CA . LEU A 1 198 ? -19.369 -23.737 -1.974 1.00 4.96 586 LEU A CA 1
ATOM 1616 C C . LEU A 1 198 ? -19.982 -24.205 -0.648 1.00 5.17 586 LEU A C 1
ATOM 1617 O O . LEU A 1 198 ? -19.504 -23.775 0.416 1.00 5.40 586 LEU A O 1
ATOM 1622 N N . MET A 1 199 ? -20.984 -25.074 -0.678 1.00 5.05 587 MET A N 1
ATOM 1623 C CA . MET A 1 199 ? -21.501 -25.606 0.585 1.00 5.17 587 MET A CA 1
ATOM 1624 C C . MET A 1 199 ? -20.376 -26.332 1.316 1.00 5.45 587 MET A C 1
ATOM 1625 O O . MET A 1 199 ? -20.303 -26.203 2.571 1.00 5.63 587 MET A O 1
ATOM 1630 N N . TRP A 1 200 ? -19.539 -27.086 0.627 1.00 5.29 588 TRP A N 1
ATOM 1631 C CA . TRP A 1 200 ? -18.398 -27.736 1.241 1.00 5.66 588 TRP A CA 1
ATOM 1632 C C . TRP A 1 200 ? -17.455 -26.705 1.871 1.00 5.34 588 TRP A C 1
ATOM 1633 O O . TRP A 1 200 ? -17.011 -26.898 3.019 1.00 6.10 588 TRP A O 1
ATOM 1644 N N . GLU A 1 201 ? -17.176 -25.631 1.183 1.00 5.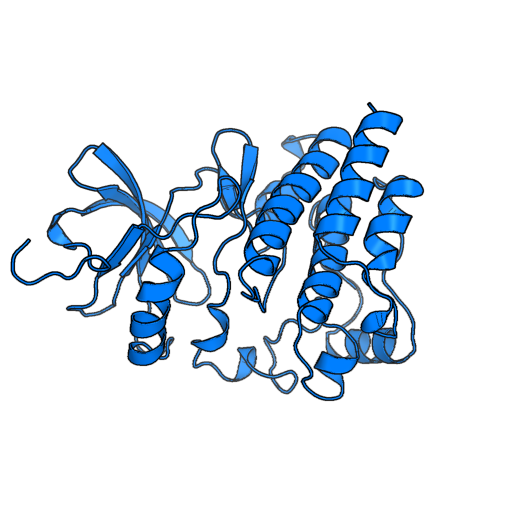01 589 GLU A N 1
ATOM 1645 C CA . GLU A 1 201 ? -16.329 -24.572 1.727 1.00 5.63 589 GLU A CA 1
ATOM 1646 C C . GLU A 1 201 ? -16.919 -24.004 3.013 1.00 5.10 589 GLU A C 1
ATOM 1647 O O . GLU A 1 201 ? -16.207 -23.803 4.015 1.00 6.04 589 GLU A O 1
ATOM 1653 N N . ILE A 1 202 ? -18.214 -23.747 3.023 1.00 4.96 590 ILE A N 1
ATOM 1654 C CA . ILE A 1 202 ? -18.917 -23.191 4.207 1.00 5.20 590 ILE A CA 1
ATOM 1655 C C . ILE A 1 202 ? -18.775 -24.156 5.375 1.00 5.36 590 ILE A C 1
ATOM 1656 O O . ILE A 1 202 ? -18.354 -23.747 6.496 1.00 5.91 590 ILE A O 1
ATOM 1661 N N . TYR A 1 203 ? -19.128 -25.416 5.163 1.00 5.25 591 TYR A N 1
ATOM 1662 C CA . TYR A 1 203 ? -19.094 -26.380 6.250 1.00 5.35 591 TYR A CA 1
ATOM 1663 C C . TYR A 1 203 ? -17.712 -26.760 6.679 1.00 5.95 591 TYR A C 1
ATOM 1664 O O . TYR A 1 203 ? -17.544 -27.293 7.788 1.00 6.83 591 TYR A O 1
ATOM 1673 N N . SER A 1 204 ? -16.697 -26.481 5.867 1.00 5.44 592 SER A N 1
ATOM 1674 C CA . SER A 1 204 ? -15.327 -26.684 6.181 1.00 5.81 592 SER A CA 1
ATOM 1675 C C . SER A 1 204 ? -14.652 -25.441 6.752 1.00 5.98 592 SER A C 1
ATOM 1676 O O . SER A 1 204 ? -13.421 -25.413 6.924 1.00 7.48 592 SER A O 1
ATOM 1679 N N . LEU A 1 205 ? -15.409 -24.382 7.027 1.00 6.01 593 LEU A N 1
ATOM 1680 C CA . LEU A 1 205 ? -14.879 -23.152 7.591 1.00 6.29 593 LEU A CA 1
ATOM 1681 C C . LEU A 1 205 ? -13.790 -22.621 6.704 1.00 6.20 593 LEU A C 1
ATOM 1682 O O . LEU A 1 205 ? -12.781 -22.036 7.173 1.00 7.32 593 LEU A O 1
ATOM 1687 N N . GLY A 1 206 ? -13.960 -22.717 5.378 1.00 6.39 594 GLY A N 1
ATOM 1688 C CA . GLY A 1 206 ? -13.072 -22.045 4.462 1.00 7.06 594 GLY A CA 1
ATOM 1689 C C . GLY A 1 206 ? -11.826 -22.781 4.048 1.00 6.86 594 GLY A C 1
ATOM 1690 O O . GLY A 1 206 ? -10.917 -22.191 3.442 1.00 8.20 594 GLY A O 1
ATOM 1691 N N . LYS A 1 207 ? -11.749 -24.061 4.301 1.00 7.15 595 LYS A N 1
ATOM 1692 C CA . LYS A 1 207 ? -10.654 -24.870 3.734 1.00 7.89 595 LYS A CA 1
ATOM 1693 C C . LYS A 1 207 ? -10.669 -24.787 2.225 1.00 6.80 595 LYS A C 1
ATOM 1694 O O . LYS A 1 207 ? -11.741 -24.672 1.595 1.00 7.32 595 LYS A O 1
ATOM 1700 N N . MET A 1 208 ? -9.494 -24.946 1.601 1.00 7.33 596 MET A N 1
ATOM 1701 C CA . MET A 1 208 ? -9.420 -25.158 0.157 1.00 7.12 596 MET A CA 1
ATOM 1702 C C . MET A 1 208 ? -9.962 -26.585 -0.239 1.00 7.38 596 MET A C 1
ATOM 1703 O O . MET A 1 208 ? -9.581 -27.551 0.347 1.00 8.17 596 MET A O 1
ATOM 1708 N N . PRO A 1 209 ? -10.904 -26.599 -1.188 1.00 7.32 597 PRO A N 1
ATOM 1709 C CA . PRO A 1 209 ? -11.358 -27.907 -1.645 1.00 6.70 597 PRO A CA 1
ATOM 1710 C C . PRO A 1 209 ? -10.162 -28.697 -2.202 1.00 6.46 597 PRO A C 1
ATOM 1711 O O . PRO A 1 209 ? -9.316 -28.175 -2.920 1.00 7.66 597 PRO A O 1
ATOM 1715 N N . TYR A 1 210 ? -10.148 -29.987 -1.890 1.00 6.80 598 TYR A N 1
ATOM 1716 C CA . TYR A 1 210 ? -9.064 -30.889 -2.357 1.00 6.75 598 TYR A CA 1
ATOM 1717 C C . TYR A 1 210 ? -7.699 -30.349 -1.889 1.00 7.04 598 TYR A C 1
ATOM 1718 O O . TYR A 1 210 ? -6.736 -30.275 -2.653 1.00 7.49 598 TYR A O 1
ATOM 1727 N N . GLU A 1 211 ? -7.613 -30.026 -0.611 1.00 8.48 599 GLU A N 1
ATOM 1728 C CA . GLU A 1 211 ? -6.488 -29.215 -0.088 1.00 9.38 599 GLU A CA 1
ATOM 1729 C C . GLU A 1 211 ? -5.144 -29.859 -0.284 1.00 9.20 599 GLU A C 1
ATOM 1730 O O . GLU A 1 211 ? -4.179 -29.085 -0.341 1.00 12.96 599 GLU A O 1
ATOM 1736 N N . ARG A 1 212 ? -5.051 -31.131 -0.347 1.00 8.74 600 ARG A N 1
ATOM 1737 C CA . ARG A 1 212 ? -3.770 -31.790 -0.521 1.00 9.67 600 ARG A CA 1
ATOM 1738 C C . ARG A 1 212 ? -3.413 -32.070 -1.933 1.00 9.19 600 ARG A C 1
ATOM 1739 O O . ARG A 1 212 ? -2.303 -32.636 -2.209 1.00 10.53 600 ARG A O 1
ATOM 1747 N N . PHE A 1 213 ? -4.267 -31.719 -2.905 1.00 8.49 601 PHE A N 1
ATOM 1748 C CA . PHE A 1 213 ? -4.063 -31.964 -4.327 1.00 8.66 601 PHE A CA 1
ATOM 1749 C C . PHE A 1 213 ? -3.705 -30.705 -5.033 1.00 7.75 601 PHE A C 1
ATOM 1750 O O . PHE A 1 213 ? -4.136 -29.615 -4.655 1.00 8.93 601 PHE A O 1
ATOM 1758 N N . THR A 1 214 ? -2.936 -30.818 -6.146 1.00 8.41 602 THR A N 1
ATOM 1759 C CA . THR A 1 214 ? -2.850 -29.774 -7.117 1.00 8.04 602 THR A CA 1
ATOM 1760 C C . THR A 1 214 ? -4.133 -29.673 -7.987 1.00 7.52 602 THR A C 1
ATOM 1761 O O . THR A 1 214 ? -4.986 -30.558 -7.931 1.00 8.12 602 THR A O 1
ATOM 1765 N N . ASN A 1 215 ? -4.217 -28.631 -8.752 1.00 8.03 603 ASN A N 1
ATOM 1766 C CA . ASN A 1 215 ? -5.341 -28.521 -9.736 1.00 8.05 603 ASN A CA 1
ATOM 1767 C C . ASN A 1 215 ? -5.326 -29.699 -10.680 1.00 8.50 603 ASN A C 1
ATOM 1768 O O . ASN A 1 215 ? -6.372 -30.313 -10.974 1.00 8.73 603 ASN A O 1
ATOM 1773 N N . SER A 1 216 ? -4.146 -30.105 -11.181 0.33 2.14 604 SER A N 1
ATOM 1774 C CA . SER A 1 216 ? -4.089 -31.259 -12.110 0.33 3.87 604 SER A CA 1
ATOM 1775 C C . SER A 1 216 ? -4.565 -32.539 -11.461 0.33 3.25 604 SER A C 1
ATOM 1776 O O . SER A 1 216 ? -5.273 -33.321 -12.078 0.33 2.93 604 SER A O 1
ATOM 1779 N N . GLU A 1 217 ? -4.165 -32.789 -10.213 1.00 9.63 605 GLU A N 1
ATOM 1780 C CA . GLU A 1 217 ? -4.575 -33.900 -9.534 1.00 9.68 605 GLU A CA 1
ATOM 1781 C C . GLU A 1 217 ? -6.120 -33.900 -9.225 1.00 9.05 605 GLU A C 1
ATOM 1782 O O . GLU A 1 217 ? -6.730 -34.944 -9.196 1.00 9.59 605 GLU A O 1
ATOM 1788 N N . THR A 1 218 ? -6.619 -32.722 -8.910 1.00 8.05 606 THR A N 1
ATOM 1789 C CA . THR A 1 218 ? -8.043 -32.554 -8.696 1.00 7.37 606 THR A CA 1
ATOM 1790 C C . THR A 1 218 ? -8.831 -32.977 -9.934 1.00 7.25 606 THR A C 1
ATOM 1791 O O . THR A 1 218 ? -9.798 -33.711 -9.852 1.00 8.19 606 THR A O 1
ATOM 1795 N N . ALA A 1 219 ? -8.402 -32.472 -11.076 1.00 7.66 607 ALA A N 1
ATOM 1796 C CA . ALA A 1 219 ? -9.086 -32.826 -12.319 1.00 8.79 607 ALA A CA 1
ATOM 1797 C C . ALA A 1 219 ? -9.073 -34.315 -12.576 1.00 9.64 607 ALA A C 1
ATOM 1798 O O . ALA A 1 219 ? -10.127 -34.868 -12.947 1.00 10.69 607 ALA A O 1
ATOM 1800 N N . GLU A 1 220 ? -7.997 -34.977 -12.272 1.00 10.09 608 GLU A N 1
ATOM 1801 C CA . GLU A 1 220 ? -7.935 -36.427 -12.440 1.00 11.72 608 GLU A CA 1
ATOM 1802 C C . GLU A 1 220 ? -8.843 -37.147 -11.441 1.00 12.02 608 GLU A C 1
ATOM 1803 O O . GLU A 1 220 ? -9.600 -38.081 -11.813 1.00 14.70 608 GLU A O 1
ATOM 1809 N N . HIS A 1 221 ? -8.867 -36.669 -10.221 1.00 10.39 609 HIS A N 1
ATOM 1810 C CA . HIS A 1 221 ? -9.705 -37.254 -9.169 1.00 10.19 609 HIS A CA 1
ATOM 1811 C C . HIS A 1 221 ? -11.127 -37.200 -9.624 1.00 9.81 609 HIS A C 1
ATOM 1812 O O . HIS A 1 221 ? -11.845 -38.209 -9.554 1.00 10.66 609 HIS A O 1
ATOM 1819 N N . ILE A 1 222 ? -11.592 -36.026 -10.032 1.00 9.02 610 ILE A N 1
ATOM 1820 C CA . ILE A 1 222 ? -13.032 -35.875 -10.309 1.00 11.69 610 ILE A CA 1
ATOM 1821 C C . ILE A 1 222 ? -13.478 -36.502 -11.550 1.00 14.67 610 ILE A C 1
ATOM 1822 O O . ILE A 1 222 ? -14.608 -37.029 -11.688 1.00 13.99 610 ILE A O 1
ATOM 1827 N N . ALA A 1 223 ? -12.613 -36.498 -12.524 1.00 14.36 611 ALA A N 1
ATOM 1828 C CA . ALA A 1 223 ? -12.951 -37.027 -13.857 1.00 15.89 611 ALA A CA 1
ATOM 1829 C C . ALA A 1 223 ? -12.964 -38.575 -13.689 1.00 17.46 611 ALA A C 1
ATOM 1830 O O . ALA A 1 223 ? -13.705 -39.222 -14.483 1.00 18.40 611 ALA A O 1
ATOM 1832 N N . GLN A 1 224 ? -12.248 -39.206 -12.728 1.00 18.38 612 GLN A N 1
ATOM 1833 C CA . GLN A 1 224 ? -12.348 -40.645 -12.280 1.00 20.84 612 GLN A CA 1
ATOM 1834 C C . GLN A 1 224 ? -13.478 -40.996 -11.315 1.00 18.40 612 GLN A C 1
ATOM 1835 O O . GLN A 1 224 ? -13.526 -42.130 -10.737 1.00 19.71 612 GLN A O 1
ATOM 1841 N N . GLY A 1 225 ? -14.359 -40.036 -11.081 1.00 15.13 613 GLY A N 1
ATOM 1842 C CA . GLY A 1 225 ? -15.573 -40.217 -10.391 1.00 13.53 613 GLY A CA 1
ATOM 1843 C C . GLY A 1 225 ? -15.507 -40.011 -8.892 1.00 11.42 613 GLY A C 1
ATOM 1844 O O . GLY A 1 225 ? -16.511 -40.220 -8.220 1.00 13.42 613 GLY A O 1
ATOM 1845 N N . LEU A 1 226 ? -14.336 -39.621 -8.406 1.00 10.01 614 LEU A N 1
ATOM 1846 C CA . LEU A 1 226 ? -14.180 -39.392 -6.988 1.00 9.04 614 LEU A CA 1
ATOM 1847 C C . LEU A 1 226 ? -14.493 -37.932 -6.616 1.00 8.38 614 LEU A C 1
ATOM 1848 O O . LEU A 1 226 ? -14.611 -37.077 -7.490 1.00 8.84 614 LEU A O 1
ATOM 1853 N N . ARG A 1 227 ? -14.728 -37.699 -5.345 1.00 7.86 615 ARG A N 1
ATOM 1854 C CA . ARG A 1 227 ? -15.376 -36.466 -4.889 1.00 8.62 615 ARG A CA 1
ATOM 1855 C C . ARG A 1 227 ? -14.764 -35.997 -3.596 1.00 7.85 615 ARG A C 1
ATOM 1856 O O . ARG A 1 227 ? -13.903 -36.661 -2.988 1.00 10.62 615 ARG A O 1
ATOM 1864 N N . LEU A 1 228 ? -15.085 -34.767 -3.203 1.00 7.17 616 LEU A N 1
ATOM 1865 C CA . LEU A 1 228 ? -14.901 -34.311 -1.827 1.00 6.96 616 LEU A CA 1
ATOM 1866 C C . LEU A 1 228 ? -15.636 -35.229 -0.927 1.00 7.47 616 LEU A C 1
ATOM 1867 O O . LEU A 1 228 ? -16.562 -35.943 -1.356 1.00 9.22 616 LEU A O 1
ATOM 1872 N N . TYR A 1 229 ? -15.284 -35.238 0.349 1.00 7.51 617 TYR A N 1
ATOM 1873 C CA . TYR A 1 229 ? -16.017 -36.002 1.338 1.00 7.69 617 TYR A CA 1
ATOM 1874 C C . TYR A 1 229 ? -16.563 -35.114 2.473 1.00 7.13 617 TYR A C 1
ATOM 1875 O O . TYR A 1 229 ? -16.387 -33.845 2.425 1.00 8.66 617 TYR A O 1
ATOM 1884 N N . ARG A 1 230 ? -17.245 -35.677 3.406 1.00 7.47 618 ARG A N 1
ATOM 1885 C CA . ARG A 1 230 ? -18.100 -34.910 4.318 1.00 7.40 618 ARG A CA 1
ATOM 1886 C C . ARG A 1 230 ? -17.330 -34.063 5.294 1.00 6.64 618 ARG A C 1
ATOM 1887 O O . ARG A 1 230 ? -16.537 -34.575 6.094 1.00 7.63 618 ARG A O 1
ATOM 1895 N N . PRO A 1 231 ? -17.571 -32.724 5.304 1.00 6.49 619 PRO A N 1
ATOM 1896 C CA . PRO A 1 231 ? -16.965 -31.908 6.376 1.00 6.92 619 PRO A CA 1
ATOM 1897 C C . PRO A 1 231 ? -17.501 -32.345 7.724 1.00 6.77 619 PRO A C 1
ATOM 1898 O O . PRO A 1 231 ? -18.650 -32.708 7.870 1.00 7.86 619 PRO A O 1
ATOM 1902 N N . HIS A 1 232 ? -16.666 -32.235 8.742 1.00 6.83 620 HIS A N 1
ATOM 1903 C CA . HIS A 1 232 ? -17.064 -32.685 10.080 1.00 8.63 620 HIS A CA 1
ATOM 1904 C C . HIS A 1 232 ? -18.298 -31.966 10.603 1.00 8.14 620 HIS A C 1
ATOM 1905 O O . HIS A 1 232 ? -19.103 -32.563 11.349 1.00 9.32 620 HIS A O 1
ATOM 1912 N N . LEU A 1 233 ? -18.530 -30.717 10.224 1.00 7.01 621 LEU A N 1
ATOM 1913 C CA . LEU A 1 233 ? -19.663 -29.930 10.701 1.00 7.10 621 LEU A CA 1
ATOM 1914 C C . LEU A 1 233 ? -20.940 -30.240 9.939 1.00 7.42 621 LEU A C 1
ATOM 1915 O O . LEU A 1 233 ? -21.999 -29.773 10.342 1.00 8.06 621 LEU A O 1
ATOM 1920 N N . ALA A 1 234 ? -20.874 -30.960 8.803 1.00 6.62 622 ALA A N 1
ATOM 1921 C CA . ALA A 1 234 ? -22.064 -31.249 8.044 1.00 7.19 622 ALA A CA 1
ATOM 1922 C C . ALA A 1 234 ? -22.753 -32.483 8.556 1.00 7.55 622 ALA A C 1
ATOM 1923 O O . ALA A 1 234 ? -22.129 -33.576 8.665 1.00 9.28 622 ALA A O 1
ATOM 1925 N N . SER A 1 235 ? -24.015 -32.426 8.819 1.00 7.90 623 SER A N 1
ATOM 1926 C CA . SER A 1 235 ? -24.818 -33.621 9.087 1.00 8.05 623 SER A CA 1
ATOM 1927 C C . SER A 1 235 ? -24.915 -34.456 7.859 1.00 7.79 623 SER A C 1
ATOM 1928 O O . SER A 1 235 ? -24.603 -34.043 6.732 1.00 7.46 623 SER A O 1
ATOM 1931 N N . GLU A 1 236 ? -25.398 -35.714 8.032 1.00 9.11 624 GLU A N 1
ATOM 1932 C CA . GLU A 1 236 ? -25.630 -36.557 6.904 1.00 8.45 624 GLU A CA 1
ATOM 1933 C C . GLU A 1 236 ? -26.596 -35.918 5.876 1.00 8.05 624 GLU A C 1
ATOM 1934 O O . GLU A 1 236 ? -26.386 -36.019 4.683 1.00 8.49 624 GLU A O 1
ATOM 1940 N N . LYS A 1 237 ? -27.620 -35.286 6.367 1.00 8.60 625 LYS A N 1
ATOM 1941 C CA . LYS A 1 237 ? -28.587 -34.657 5.476 1.00 9.89 625 LYS A CA 1
ATOM 1942 C C . LYS A 1 237 ? -27.952 -33.474 4.697 1.00 8.09 625 LYS A C 1
ATOM 1943 O O . LYS A 1 237 ? -28.217 -33.346 3.496 1.00 9.52 625 LYS A O 1
ATOM 1949 N N . VAL A 1 238 ? -27.143 -32.671 5.361 1.00 7.68 626 VAL A N 1
ATOM 1950 C CA . VAL A 1 238 ? -26.447 -31.604 4.649 1.00 6.82 626 VAL A CA 1
ATOM 1951 C C . VAL A 1 238 ? -25.490 -32.175 3.631 1.00 7.18 626 VAL A C 1
ATOM 1952 O O . VAL A 1 238 ? -25.365 -31.644 2.489 1.00 7.26 626 VAL A O 1
ATOM 1956 N N . TYR A 1 239 ? -24.731 -33.201 3.999 1.00 7.28 627 TYR A N 1
ATOM 1957 C CA . TYR A 1 239 ? -23.802 -33.814 3.082 1.00 6.75 627 TYR A CA 1
ATOM 1958 C C . TYR A 1 239 ? -24.515 -34.337 1.832 1.00 7.50 627 TYR A C 1
ATOM 1959 O O . TYR A 1 239 ? -24.038 -34.219 0.714 1.00 7.73 627 TYR A O 1
ATOM 1968 N N . THR A 1 240 ? -25.672 -34.940 2.060 1.00 7.11 628 THR A N 1
ATOM 1969 C CA . THR A 1 240 ? -26.446 -35.480 0.917 1.00 8.70 628 THR A CA 1
ATOM 1970 C C . THR A 1 240 ? -26.771 -34.359 -0.071 1.00 6.88 628 THR A C 1
ATOM 1971 O O . THR A 1 240 ? -26.720 -34.575 -1.286 1.00 8.03 628 THR A O 1
ATOM 1975 N N . ILE A 1 241 ? -27.159 -33.187 0.430 1.00 6.99 629 ILE A N 1
ATOM 1976 C CA . ILE A 1 241 ? -27.441 -32.067 -0.428 1.00 6.70 629 ILE A CA 1
ATOM 1977 C C . ILE A 1 241 ? -26.252 -31.645 -1.237 1.00 6.45 629 ILE A C 1
ATOM 1978 O O . ILE A 1 241 ? -26.307 -31.504 -2.464 1.00 6.63 629 ILE A O 1
ATOM 1983 N N . MET A 1 242 ? -25.116 -31.383 -0.592 1.00 6.79 630 MET A N 1
ATOM 1984 C CA . MET A 1 242 ? -23.922 -30.945 -1.358 1.00 7.06 630 MET A CA 1
ATOM 1985 C C . MET A 1 242 ? -23.502 -32.007 -2.359 1.00 6.46 630 MET A C 1
ATOM 1986 O O . MET A 1 242 ? -23.168 -31.714 -3.500 1.00 7.08 630 MET A O 1
ATOM 1991 N N . TYR A 1 243 ? -23.556 -33.285 -1.925 1.00 6.73 631 TYR A N 1
ATOM 1992 C CA . TYR A 1 243 ? -23.095 -34.379 -2.775 1.00 7.20 631 TYR A CA 1
ATOM 1993 C C . TYR A 1 243 ? -23.987 -34.512 -4.009 1.00 6.67 631 TYR A C 1
ATOM 1994 O O . TYR A 1 243 ? -23.499 -34.908 -5.090 1.00 7.79 631 TYR A O 1
ATOM 2003 N N . SER A 1 244 ? -25.264 -34.218 -3.881 1.00 7.06 632 SER A N 1
ATOM 2004 C CA . SER A 1 244 ? -26.182 -34.308 -5.030 1.00 7.05 632 SER A CA 1
ATOM 2005 C C . SER A 1 244 ? -25.796 -33.352 -6.146 1.00 6.82 632 SER A C 1
ATOM 2006 O O . SER A 1 244 ? -26.190 -33.584 -7.308 1.00 7.85 632 SER A O 1
ATOM 2009 N N . CYS A 1 245 ? -25.051 -32.289 -5.828 1.00 5.99 633 CYS A N 1
ATOM 2010 C CA . CYS A 1 245 ? -24.587 -31.339 -6.816 1.00 6.09 633 CYS A CA 1
ATOM 2011 C C . CYS A 1 245 ? -23.465 -31.886 -7.704 1.00 6.40 633 CYS A C 1
ATOM 2012 O O . CYS A 1 245 ? -23.131 -31.266 -8.680 1.00 6.92 633 CYS A O 1
ATOM 2015 N N . TRP A 1 246 ? -22.940 -33.056 -7.345 1.00 6.65 634 TRP A N 1
ATOM 2016 C CA . TRP A 1 246 ? -21.727 -33.586 -7.964 1.00 7.17 634 TRP A CA 1
ATOM 2017 C C . TRP A 1 246 ? -21.972 -34.812 -8.802 1.00 8.01 634 TRP A C 1
ATOM 2018 O O . TRP A 1 246 ? -21.060 -35.555 -9.136 1.00 8.56 634 TRP A O 1
ATOM 2029 N N A HIS A 1 247 ? -23.232 -35.074 -9.165 0.50 7.61 635 HIS A N 1
ATOM 2030 N N B HIS A 1 247 ? -23.193 -35.052 -9.191 0.50 8.04 635 HIS A N 1
ATOM 2031 C CA A HIS A 1 247 ? -23.543 -36.222 -10.052 0.50 8.57 635 HIS A CA 1
ATOM 2032 C CA B HIS A 1 247 ? -23.388 -36.223 -10.003 0.50 9.64 635 HIS A CA 1
ATOM 2033 C C A HIS A 1 247 ? -22.721 -36.117 -11.311 0.50 8.12 635 HIS A C 1
ATOM 2034 C C B HIS A 1 247 ? -22.521 -36.085 -11.271 0.50 8.58 635 HIS A C 1
ATOM 2035 O O A HIS A 1 247 ? -22.725 -35.095 -11.957 0.50 7.79 635 HIS A O 1
ATOM 2036 O O B HIS A 1 247 ? -22.333 -35.041 -11.894 0.50 8.48 635 HIS A O 1
ATOM 2049 N N . GLU A 1 248 ? -22.044 -37.236 -11.724 1.00 9.87 636 GLU A N 1
ATOM 2050 C CA . GLU A 1 248 ? -21.292 -37.229 -12.942 1.00 9.99 636 GLU A CA 1
ATOM 2051 C C . GLU A 1 248 ? -22.124 -36.756 -14.138 1.00 10.64 636 GLU A C 1
ATOM 2052 O O . GLU A 1 248 ? -21.606 -36.047 -14.977 1.00 13.32 636 GLU A O 1
ATOM 2058 N N . LYS A 1 249 ? -23.353 -37.159 -14.197 1.00 11.63 637 LYS A N 1
ATOM 2059 C CA . LYS A 1 249 ? -24.275 -36.752 -15.288 1.00 12.53 637 LYS A CA 1
ATOM 2060 C C . LYS A 1 249 ? -24.912 -35.423 -14.907 1.00 10.87 637 LYS A C 1
ATOM 2061 O O . LYS A 1 249 ? -25.692 -35.352 -13.950 1.00 11.52 637 LYS A O 1
ATOM 2067 N N . ALA A 1 250 ? -24.648 -34.404 -15.651 1.00 10.74 638 ALA A N 1
ATOM 2068 C CA . ALA A 1 250 ? -25.135 -33.073 -15.342 1.00 9.79 638 ALA A CA 1
ATOM 2069 C C . ALA A 1 250 ? -26.642 -33.068 -15.204 1.00 10.19 638 ALA A C 1
ATOM 2070 O O . ALA A 1 250 ? -27.191 -32.396 -14.305 1.00 10.29 638 ALA A O 1
ATOM 2072 N N . ASP A 1 251 ? -27.367 -33.823 -16.043 1.00 11.68 639 ASP A N 1
ATOM 2073 C CA . ASP A 1 251 ? -28.816 -33.803 -15.991 1.00 13.85 639 ASP A CA 1
ATOM 2074 C C . ASP A 1 251 ? -29.384 -34.437 -14.760 1.00 13.76 639 ASP A C 1
ATOM 2075 O O . ASP A 1 251 ? -30.603 -34.261 -14.521 1.00 16.75 639 ASP A O 1
ATOM 2080 N N . GLU A 1 252 ? -28.637 -35.167 -13.999 1.00 11.92 640 GLU A N 1
ATOM 2081 C CA . GLU A 1 252 ? -29.107 -35.741 -12.799 1.00 12.30 640 GLU A CA 1
ATOM 2082 C C . GLU A 1 252 ? -28.864 -34.860 -11.567 1.00 10.96 640 GLU A C 1
ATOM 2083 O O . GLU A 1 252 ? -29.208 -35.227 -10.456 1.00 12.48 640 GLU A O 1
ATOM 2089 N N . ARG A 1 253 ? -28.174 -33.730 -11.732 1.00 9.35 641 ARG A N 1
ATOM 2090 C CA . ARG A 1 253 ? -28.006 -32.757 -10.665 1.00 8.51 641 ARG A CA 1
ATOM 2091 C C . ARG A 1 253 ? -29.306 -31.972 -10.472 1.00 8.60 641 ARG A C 1
ATOM 2092 O O . ARG A 1 253 ? -30.020 -31.684 -11.463 1.00 9.02 641 ARG A O 1
ATOM 2100 N N . PRO A 1 254 ? -29.591 -31.557 -9.267 1.00 7.97 642 PRO A N 1
ATOM 2101 C CA . PRO A 1 254 ? -30.797 -30.772 -8.991 1.00 8.27 642 PRO A CA 1
ATOM 2102 C C . PRO A 1 254 ? -30.758 -29.399 -9.628 1.00 7.74 642 PRO A C 1
ATOM 2103 O O . PRO A 1 254 ? -29.712 -28.941 -10.133 1.00 8.43 642 PRO A O 1
ATOM 2107 N N . THR A 1 255 ? -31.892 -28.715 -9.645 1.00 8.35 643 THR A N 1
ATOM 2108 C CA . THR A 1 255 ? -31.976 -27.300 -9.868 1.00 7.84 643 THR A CA 1
ATOM 2109 C C . THR A 1 255 ? -31.786 -26.508 -8.563 1.00 6.99 643 THR A C 1
ATOM 2110 O O . THR A 1 255 ? -31.876 -27.093 -7.480 1.00 7.79 643 THR A O 1
ATOM 2114 N N . PHE A 1 256 ? -31.623 -25.205 -8.663 1.00 7.10 644 PHE A N 1
ATOM 2115 C CA . PHE A 1 256 ? -31.542 -24.397 -7.462 1.00 6.99 644 PHE A CA 1
ATOM 2116 C C . PHE A 1 256 ? -32.849 -24.379 -6.696 1.00 6.75 644 PHE A C 1
ATOM 2117 O O . PHE A 1 256 ? -32.850 -24.281 -5.483 1.00 7.46 644 PHE A O 1
ATOM 2125 N N . LYS A 1 257 ? -33.990 -24.446 -7.402 1.00 7.81 645 LYS A N 1
ATOM 2126 C CA . LYS A 1 257 ? -35.293 -24.524 -6.712 1.00 8.14 645 LYS A CA 1
ATOM 2127 C C . LYS A 1 257 ? -35.358 -25.796 -5.842 1.00 7.87 645 LYS A C 1
ATOM 2128 O O . LYS A 1 257 ? -35.844 -25.745 -4.723 1.00 8.49 645 LYS A O 1
ATOM 2134 N N . ILE A 1 258 ? -34.932 -26.922 -6.379 1.00 7.89 646 ILE A N 1
ATOM 2135 C CA . ILE A 1 258 ? -34.932 -28.148 -5.646 1.00 8.21 646 ILE A CA 1
ATOM 2136 C C . ILE A 1 258 ? -33.985 -28.070 -4.487 1.00 8.08 646 ILE A C 1
ATOM 2137 O O . ILE A 1 258 ? -34.291 -28.492 -3.368 1.00 8.17 646 ILE A O 1
ATOM 2142 N N . LEU A 1 259 ? -32.748 -27.553 -4.695 1.00 7.44 647 LEU A N 1
ATOM 2143 C CA . LEU A 1 259 ? -31.784 -27.395 -3.629 1.00 7.23 647 LEU A CA 1
ATOM 2144 C C . LEU A 1 259 ? -32.383 -26.535 -2.516 1.00 6.71 647 LEU A C 1
ATOM 2145 O O . LEU A 1 259 ? -32.206 -26.822 -1.335 1.00 7.34 647 LEU A O 1
ATOM 2150 N N . LEU A 1 260 ? -33.067 -25.466 -2.878 1.00 7.28 648 LEU A N 1
ATOM 2151 C CA . LEU A 1 260 ? -33.644 -24.587 -1.871 1.00 7.56 648 LEU A CA 1
ATOM 2152 C C . LEU A 1 260 ? -34.657 -25.354 -0.991 1.00 7.62 648 LEU A C 1
ATOM 2153 O O . LEU A 1 260 ? -34.677 -25.251 0.216 1.00 7.55 648 LEU A O 1
ATOM 2158 N N . SER A 1 261 ? -35.510 -26.115 -1.659 1.00 7.97 649 SER A N 1
ATOM 2159 C CA . SER A 1 261 ? -36.468 -26.940 -0.947 1.00 8.82 649 SER A CA 1
ATOM 2160 C C . SER A 1 261 ? -35.784 -27.907 -0.024 1.00 8.58 649 SER A C 1
ATOM 2161 O O . SER A 1 261 ? -36.238 -28.099 1.126 1.00 9.05 649 SER A O 1
ATOM 2164 N N . ASN A 1 262 ? -34.713 -28.520 -0.480 1.00 8.98 650 ASN A N 1
ATOM 2165 C CA . ASN A 1 262 ? -33.994 -29.462 0.378 1.00 9.19 650 ASN A CA 1
ATOM 2166 C C . ASN A 1 262 ? -33.348 -28.778 1.557 1.00 8.49 650 ASN A C 1
ATOM 2167 O O . ASN A 1 262 ? -33.378 -29.332 2.660 1.00 9.12 650 ASN A O 1
ATOM 2172 N N . ILE A 1 263 ? -32.785 -27.579 1.357 1.00 8.16 651 ILE A N 1
ATOM 2173 C CA . ILE A 1 263 ? -32.167 -26.841 2.440 1.00 7.71 651 ILE A CA 1
ATOM 2174 C C . ILE A 1 263 ? -33.217 -26.452 3.486 1.00 7.39 651 ILE A C 1
ATOM 2175 O O . ILE A 1 263 ? -32.992 -26.558 4.668 1.00 8.61 651 ILE A O 1
ATOM 2180 N N . LEU A 1 264 ? -34.359 -25.964 3.020 1.00 7.78 652 LEU A N 1
ATOM 2181 C CA . LEU A 1 264 ? -35.459 -25.589 3.958 1.00 7.95 652 LEU A CA 1
ATOM 2182 C C . LEU A 1 264 ? -35.909 -26.782 4.764 1.00 7.86 652 LEU A C 1
ATOM 2183 O O . LEU A 1 264 ? -36.143 -26.680 5.955 1.00 8.81 652 LEU A O 1
ATOM 2188 N N . ASP A 1 265 ? -36.009 -27.929 4.111 1.00 8.56 653 ASP A N 1
ATOM 2189 C CA . ASP A 1 265 ? -36.427 -29.142 4.844 1.00 10.09 653 ASP A CA 1
ATOM 2190 C C . ASP A 1 265 ? -35.456 -29.475 5.886 1.00 10.48 653 ASP A C 1
ATOM 2191 O O . ASP A 1 265 ? -35.843 -29.876 7.026 1.00 11.58 653 ASP A O 1
ATOM 2196 N N . VAL A 1 266 ? -34.146 -29.444 5.617 1.00 10.57 654 VAL A N 1
ATOM 2197 C CA . VAL A 1 266 ? -33.181 -29.718 6.613 1.00 10.82 654 VAL A CA 1
ATOM 2198 C C . VAL A 1 266 ? -33.186 -28.671 7.686 1.00 10.40 654 VAL A C 1
ATOM 2199 O O . VAL A 1 266 ? -33.038 -29.028 8.885 1.00 11.97 654 VAL A O 1
ATOM 2203 N N . MET A 1 267 ? -33.367 -27.386 7.389 1.00 9.76 655 MET A N 1
ATOM 2204 C CA . MET A 1 267 ? -33.457 -26.379 8.398 1.00 11.40 655 MET A CA 1
ATOM 2205 C C . MET A 1 267 ? -34.631 -26.720 9.338 1.00 10.91 655 MET A C 1
ATOM 2206 O O . MET A 1 267 ? -34.505 -26.543 10.574 1.00 14.90 655 MET A O 1
ATOM 2211 N N . ASP A 1 268 ? -35.760 -27.146 8.816 1.00 9.90 656 ASP A N 1
ATOM 2212 C CA . ASP A 1 268 ? -36.892 -27.490 9.633 1.00 11.26 656 ASP A CA 1
ATOM 2213 C C . ASP A 1 268 ? -36.586 -28.698 10.494 1.00 13.23 656 ASP A C 1
ATOM 2214 O O . ASP A 1 268 ? -36.929 -28.693 11.734 1.00 15.69 656 ASP A O 1
ATOM 2219 N N . GLU A 1 269 ? -35.900 -29.696 9.975 1.00 12.63 657 GLU A N 1
ATOM 2220 C CA . GLU A 1 269 ? -35.593 -30.922 10.708 1.00 15.87 657 GLU A CA 1
ATOM 2221 C C . GLU A 1 269 ? -34.524 -30.740 11.731 1.00 15.36 657 GLU A C 1
ATOM 2222 O O . GLU A 1 269 ? -34.551 -31.428 12.773 1.00 18.86 657 GLU A O 1
ATOM 2228 N N . GLU A 1 270 ? -33.625 -29.822 11.524 1.00 15.65 658 GLU A N 1
ATOM 2229 C CA . GLU A 1 270 ? -32.469 -29.565 12.391 1.00 18.54 658 GLU A CA 1
ATOM 2230 C C . GLU A 1 270 ? -32.647 -28.423 13.326 1.00 21.73 658 GLU A C 1
ATOM 2231 O O . GLU A 1 270 ? -31.783 -28.214 14.188 1.00 24.16 658 GLU A O 1
ATOM 2237 N N . SER A 1 271 ? -33.793 -27.724 13.254 1.00 24.77 659 SER A N 1
ATOM 2238 C CA . SER A 1 271 ? -34.050 -26.504 14.031 1.00 29.41 659 SER A CA 1
ATOM 2239 C C . SER A 1 271 ? -34.320 -26.802 15.498 1.00 31.93 659 SER A C 1
ATOM 2240 O O . SER A 1 271 ? -34.526 -27.973 15.855 1.00 32.72 659 SER A O 1
#

InterPro domains:
  IPR000719 Protein kinase domain [PS50011] (402-655)
  IPR000980 SH2 domain [PF00017] (281-362)
  IPR000980 SH2 domain [PS50001] (281-377)
  IPR000980 SH2 domain [SM00252] (279-368)
  IPR001245 Serine-threonine/tyrosine-protein kinase, catalytic domain [PF07714] (402-650)
  IPR001245 Serine-threonine/tyrosine-protein kinase, catalytic domain [PR00109] (474-487)
  IPR001245 Serine-threonine/tyrosine-protein kinase, catalytic domain [PR00109] (511-529)
  IPR001245 Serine-threonine/tyrosine-protein kinase, catalytic domain [PR00109] (559-569)
  IPR001245 Serine-threonine/tyrosine-protein kinase, catalytic domain [PR00109] (578-600)
  IPR001245 Serine-threonine/tyrosine-protein kinase, catalytic domain [PR00109] (622-644)
  IPR001452 SH3 domain [PF00018] (220-266)
  IPR001452 SH3 domain [PR00452] (217-227)
  IPR001452 SH3 domain [PR00452] (231-246)
  IPR001452 SH3 domain [PR00452] (260-272)
  IPR001452 SH3 domain [PS50002] (214-274)
  IPR001452 SH3 domain [SM00326] (217-273)
  IPR001562 Zinc finger, Btk motif [PF00779] (141-167)
  IPR001562 Zinc finger, Btk motif [PR00402] (124-143)
  IPR001562 Zinc finger, Btk motif [PR00402] (155-168)
  IPR001562 Zinc finger, Btk motif [PS51113] (135-171)

Nearest PDB structures (foldseek):
  7l5o-assembly1_A  TM=1.000E+00  e=3.532E-50  Homo sapiens
  3gen-assembly1_A  TM=1.002E+00  e=3.198E-49  Homo sapiens
  6ep9-assembly1_A  TM=9.952E-01  e=2.481E-47  Homo sapiens
  8s93-assembly1_A  TM=9.967E-01  e=4.117E-46  Mus musculus
  4y93-assembly1_A  TM=9.782E-01  e=3.303E-46  Bos taurus

CATH classification: 3.30.200.20 (+1 more: 1.10.510.10)

Solvent-accessible surface area: 13612 Å² total; per-residue (Å²): 81,185,52,70,26,105,64,28,20,34,30,180,36,19,67,90,93,114,119,67,39,110,49,74,13,20,68,30,21,33,0,53,68,148,62,125,130,61,3,9,0,30,48,0,132,149,51,20,8,26,56,119,107,0,27,102,29,0,73,77,9,53,122,12,68,49,120,19,1,8,38,9,87,0,0,0,27,116,38,202,42,4,16,4,0,14,30,37,10,42,71,29,34,0,31,90,34,0,116,84,129,163,50,197,29,101,47,98,77,0,3,76,8,0,26,5,0,0,32,0,2,51,38,0,50,70,109,155,18,34,1,96,29,1,0,0,87,22,0,46,0,24,100,141,28,42,0,23,0,8,42,8,0,8,43,86,13,12,92,53,106,68,79,59,42,44,142,7,78,98,18,26,11,26,28,8,2,7,22,3,27,108,159,74,119,82,27,38,33,11,5,0,1,6,0,0,0,0,0,23,2,0,4,10,39,1,104,90,1,18,101,214,74,78,50,82,90,1,28,107,35,2,45,129,32,90,27,11,174,99,10,187,70,2,39,125,94,1,47,92,10,0,102,44,0,5,72,79,119,28,114,86,6,20,46,2,149,87,0,24,54,60,0,76,71,8,37,109,108,77,140

Sequence (271 aa):
GLGYGSWEIDPKDLTFLKELGTGQFGVVKYGKWRGQYDVAIKMIKEGSMSEDEFIEEAKVMMNLSHEKLVQLYGVCTKQRPIFIITEYMANGCCLLNYLREMRHRFQTQQLLEMCKDVCEAMEYLESKQQFLHRDLAARNCLVNDQGVVKVSSDFGLSRYVLDDEYTSSVGSKFPVRWSPPEVLMYSKFSSKSDIWAFGVLMWEIYSLGKMPYERFTNSETAEHIAQGLRLYRPHLASEKVYTIMYSCWHHEKADERPTFKILLSNILDVMDEES

Foldseek 3Di:
DPPDDQQADDCVQWDFDAWQDADQQGTKTWIDGNPDHIKIKDFGAPPFWQPVVVQVCSVVLQPQDDPQAWHFRHKHPPDDTIITITHDAPQFQQLVVLQPCVVVDAVLLLLQQLLSALVSLLSCVVVQFAQQDDASRQWGHHPVRRIHGHNRPRLVTGPPPLDNALVHVNDPLLQAALCCNPPNDDGQLSSLSSSLVRSVCSLQSNADRVNVDDSVVSNVCRNVPHDGDDRPNDDPLSRVLSVLSHDNDSVSRDGSVVSSVSSVVVSVVVD

Radius of gyration: 18.66 Å; Cα contacts (8 Å, |Δi|>4): 477; chains: 1; bounding box: 34×56×41 Å